Protein 4EKF (pdb70)

CATH classification: 3.40.395.10

Solvent-accessible surface area: 9413 Å² total

Nearest PDB structures (foldseek):
  4ekf-assembly1_A  TM=1.005E+00  e=2.074E-42  Human adenovirus 2
  4pie-assembly1_A  TM=9.325E-01  e=3.286E-33  Human adenovirus 2
  4wx7-assembly1_A  TM=9.283E-01  e=1.115E-27  Human adenovirus D8
  3zo5-assembly1_A  TM=4.916E-01  e=4.282E-04  Homo sapiens
  2g4d-assembly2_C  TM=4.365E-01  e=3.229E-03  Homo sapiens

Organism: Human adenovirus C serotype 2 (NCBI:txid10515)

Foldseek 3Di:
DADDQVLLVQLLVLLPLVVAEPGEEEQADDQEDELPGKHKYWYQNHSSARIWIWIADNVVQEIEIEDQLQCLPVVSVVSVVVRVVVRCVSHVHYYHYGHFHQAAPQFRCSLVNSLLSSQCVVCVVDRCDDGDSCPQTDGDHNVCRPPPVCLVRSQSSVVSSLVVSCVRHPSCVVCVVVNCQVGDRNNRDDD

Sequence (191 aa):
MGSSEQELKAIVKDLGCGPYFLGTYDKRFPGFVSPHKLACAIVNTAGGVHWMAFAWNPRSKTCYLFEPFGFSDQRLKQVYQFEYESLLRRSAITLEKSTQSVQGPNSAAGLFCCMFLHAFANWPQTPMDHNPTMNLITGVPNSMLNSPQVQPTLRRNQEQLYSFLERHSPYFRSHSAQIRSATSFCHLKNM

B-factor: mean 17.77, std 11.96, range [6.91, 142.48]

GO terms:
  GO:0008234 cysteine-type peptidase activity (F, IDA)

Radius of gyration: 15.59 Å; Cα contacts (8 Å, |Δi|>4): 362; chains: 1; bounding box: 37×32×46 Å

InterPro domains:
  IPR000855 Peptidase C5, adenain [MF_04059] (1-203)
  IPR000855 Peptidase C5, adenain [PF00770] (21-200)
  IPR000855 Peptidase C5, adenain [PIRSF001218] (1-203)
  IPR000855 Peptidase C5, adenain [PR00703] (21-33)
  IPR000855 Peptidase C5, adenain [PR00703] (41-60)
  IPR000855 Peptidase C5, adenain [PR00703] (68-88)
  IPR000855 Peptidase C5, adenain [PR00703] (114-133)
  IPR038765 Papain-like cysteine peptidase superfamily [SSF54001] (1-202)

Structure (mmCIF, N/CA/C/O backbone):
data_4EKF
#
_entry.id   4EKF
#
_cell.length_a   36.270
_cell.length_b   54.540
_cell.length_c   42.410
_cell.angle_alpha   90.00
_cell.angle_beta   100.10
_cell.angle_gamma   90.00
#
_symmetry.space_group_name_H-M   'P 1 21 1'
#
loop_
_entity.id
_entity.type
_entity.pdbx_description
1 polymer Adenain
2 non-polymer 'SODIUM ION'
3 water water
#
loop_
_atom_site.group_PDB
_atom_site.id
_atom_site.type_symbol
_atom_site.label_atom_id
_atom_site.label_alt_id
_atom_site.label_comp_id
_atom_site.label_asym_id
_atom_site.label_entity_id
_atom_site.label_seq_id
_atom_site.pdbx_PDB_ins_code
_atom_site.Cartn_x
_atom_site.Cartn_y
_atom_site.Cartn_z
_atom_site.occupancy
_atom_site.B_iso_or_equiv
_atom_site.auth_seq_id
_atom_site.auth_comp_id
_atom_site.auth_asym_id
_atom_site.auth_atom_id
_atom_site.pdbx_PDB_model_num
ATOM 1 N N . MET A 1 1 ? 25.463 6.600 19.010 1.00 40.12 1 MET A N 1
ATOM 2 C CA . MET A 1 1 ? 24.202 6.295 19.682 1.00 28.59 1 MET A CA 1
ATOM 3 C C . MET A 1 1 ? 23.222 5.804 18.607 1.00 19.87 1 MET A C 1
ATOM 4 O O . MET A 1 1 ? 23.251 6.292 17.474 1.00 30.24 1 MET A O 1
ATOM 19 N N . GLY A 1 2 ? 22.371 4.925 19.021 1.00 13.48 2 GLY A N 1
ATOM 20 C CA . GLY A 1 2 ? 21.405 4.392 18.113 1.00 12.45 2 GLY A CA 1
ATOM 21 C C . GLY A 1 2 ? 21.967 3.453 17.085 1.00 11.50 2 GLY A C 1
ATOM 22 O O . GLY A 1 2 ? 22.982 2.825 17.358 1.00 13.38 2 GLY A O 1
ATOM 26 N N . SER A 1 3 ? 21.335 3.388 15.923 1.00 11.65 3 SER A N 1
ATOM 27 C CA . SER A 1 3 ? 21.698 2.509 14.837 1.00 12.00 3 SER A CA 1
ATOM 28 C C . SER A 1 3 ? 21.791 3.280 13.517 1.00 12.41 3 SER A C 1
ATOM 29 O O . SER A 1 3 ? 20.902 4.114 13.266 1.00 15.13 3 SER A O 1
ATOM 34 N N . SER A 1 4 ? 22.770 2.936 12.713 1.00 13.09 4 SER A N 1
ATOM 35 C CA . SER A 1 4 ? 22.909 3.508 11.403 1.00 12.94 4 SER A CA 1
ATOM 36 C C . SER A 1 4 ? 22.073 2.786 10.369 1.00 11.78 4 SER A C 1
ATOM 37 O O . SER A 1 4 ? 21.687 1.605 10.565 1.00 11.59 4 SER A O 1
ATOM 45 N N . GLU A 1 5 ? 21.829 3.446 9.268 1.00 11.89 5 GLU A N 1
ATOM 46 C CA . GLU A 1 5 ? 21.114 2.812 8.160 1.00 12.62 5 GLU A CA 1
ATOM 47 C C . GLU A 1 5 ? 21.820 1.547 7.717 1.00 11.81 5 GLU A C 1
ATOM 48 O O . GLU A 1 5 ? 21.172 0.552 7.413 1.00 12.21 5 GLU A O 1
ATOM 60 N N . GLN A 1 6 ? 23.165 1.543 7.668 1.00 12.67 6 GLN A N 1
ATOM 61 C CA . GLN A 1 6 ? 23.841 0.333 7.193 1.00 12.97 6 GLN A CA 1
ATOM 62 C C . GLN A 1 6 ? 23.679 -0.833 8.145 1.00 12.06 6 GLN A C 1
ATOM 63 O O . GLN A 1 6 ? 23.549 -1.966 7.746 1.00 13.47 6 GLN A O 1
ATOM 77 N N . GLU A 1 7 ? 23.624 -0.654 9.434 1.00 12.53 7 GLU A N 1
ATOM 78 C CA . GLU A 1 7 ? 23.417 -1.630 10.469 1.00 11.67 7 GLU A CA 1
ATOM 79 C C . GLU A 1 7 ? 22.035 -2.239 10.252 1.00 10.71 7 GLU A C 1
ATOM 80 O O . GLU A 1 7 ? 21.853 -3.439 10.260 1.00 11.31 7 GLU A O 1
ATOM 92 N N . LEU A 1 8 ? 21.024 -1.352 10.126 1.00 10.03 8 LEU A N 1
ATOM 93 C CA . LEU A 1 8 ? 19.687 -1.856 9.969 1.00 9.49 8 LEU A CA 1
ATOM 94 C C . LEU A 1 8 ? 19.538 -2.646 8.694 1.00 9.32 8 LEU A C 1
ATOM 95 O O . LEU A 1 8 ? 18.852 -3.666 8.652 1.00 10.25 8 LEU A O 1
ATOM 111 N N . LYS A 1 9 ? 20.141 -2.181 7.594 1.00 10.20 9 LYS A N 1
ATOM 112 C CA . LYS A 1 9 ? 20.084 -2.933 6.360 1.00 10.78 9 LYS A CA 1
ATOM 113 C C . LYS A 1 9 ? 20.687 -4.308 6.493 1.00 10.46 9 LYS A C 1
ATOM 114 O O . LYS A 1 9 ? 20.153 -5.288 5.972 1.00 11.59 9 LYS A O 1
ATOM 133 N N . ALA A 1 10 ? 21.834 -4.402 7.193 1.00 10.63 10 ALA A N 1
ATOM 134 C CA . ALA A 1 10 ? 22.452 -5.714 7.353 1.00 10.97 10 ALA A CA 1
ATOM 135 C C . ALA A 1 10 ? 21.536 -6.651 8.165 1.00 10.07 10 ALA A C 1
ATOM 136 O O . ALA A 1 10 ? 21.409 -7.843 7.829 1.00 11.73 10 ALA A O 1
ATOM 143 N N . ILE A 1 11 ? 20.905 -6.120 9.194 1.00 9.55 11 ILE A N 1
ATOM 144 C CA . ILE A 1 11 ? 20.048 -6.952 10.050 1.00 9.34 11 ILE A CA 1
ATOM 145 C C . ILE A 1 11 ? 18.794 -7.346 9.306 1.00 9.99 11 ILE A C 1
ATOM 146 O O . ILE A 1 11 ? 18.414 -8.519 9.366 1.00 10.46 11 ILE A O 1
ATOM 162 N N . VAL A 1 12 ? 18.142 -6.448 8.567 1.00 10.23 12 VAL A N 1
ATOM 163 C CA . VAL A 1 12 ? 16.963 -6.795 7.807 1.00 11.58 12 VAL A CA 1
ATOM 164 C C . VAL A 1 12 ? 17.271 -7.893 6.813 1.00 11.11 12 VAL A C 1
ATOM 165 O O . VAL A 1 12 ? 16.476 -8.800 6.567 1.00 11.57 12 VAL A O 1
ATOM 178 N N . LYS A 1 13 ? 18.433 -7.835 6.173 1.00 11.31 13 LYS A N 1
ATOM 179 C CA . LYS A 1 13 ? 18.848 -8.910 5.241 1.00 12.31 13 LYS A CA 1
ATOM 180 C C . LYS A 1 13 ? 18.980 -10.210 5.987 1.00 11.65 13 LYS A C 1
ATOM 181 O O . LYS A 1 13 ? 18.480 -11.260 5.536 1.00 12.13 13 LYS A O 1
ATOM 200 N N . ASP A 1 14 ? 19.618 -10.232 7.156 1.00 11.45 14 ASP A N 1
ATOM 201 C CA . ASP A 1 14 ? 19.751 -11.439 7.936 1.00 11.74 14 ASP A CA 1
ATOM 202 C C . ASP A 1 14 ? 18.392 -12.014 8.298 1.00 11.29 14 ASP A C 1
ATOM 203 O O . ASP A 1 14 ? 18.232 -13.239 8.343 1.00 13.36 14 ASP A O 1
ATOM 212 N N . LEU A 1 15 ? 17.430 -11.147 8.570 1.00 11.13 15 LEU A N 1
ATOM 213 C CA . LEU A 1 15 ? 16.129 -11.592 9.018 1.00 11.07 15 LEU A CA 1
ATOM 214 C C . LEU A 1 15 ? 15.249 -12.105 7.913 1.00 12.08 15 LEU A C 1
ATOM 215 O O . LEU A 1 15 ? 14.149 -12.590 8.215 1.00 15.09 15 LEU A O 1
ATOM 231 N N . GLY A 1 16 ? 15.683 -12.055 6.671 1.00 12.48 16 GLY A N 1
ATOM 232 C CA . GLY A 1 16 ? 15.011 -12.692 5.561 1.00 13.08 16 GLY A CA 1
ATOM 233 C C . GLY A 1 16 ? 14.051 -11.746 4.860 1.00 13.05 16 GLY A C 1
ATOM 234 O O . GLY A 1 16 ? 13.251 -12.189 4.029 1.00 15.59 16 GLY A O 1
ATOM 238 N N . CYS A 1 17 ? 14.151 -10.431 5.111 1.00 12.73 17 CYS A N 1
ATOM 239 C CA . CYS A 1 17 ? 13.218 -9.497 4.504 1.00 13.35 17 CYS A CA 1
ATOM 240 C C . CYS A 1 17 ? 13.643 -8.965 3.168 1.00 12.75 17 CYS A C 1
ATOM 241 O O . CYS A 1 17 ? 12.858 -8.255 2.518 1.00 14.04 17 CYS A O 1
ATOM 248 N N . GLY A 1 18 ? 14.840 -9.321 2.734 1.00 14.40 18 GLY A N 1
ATOM 249 C CA . GLY A 1 18 ? 15.383 -8.832 1.500 1.00 15.53 18 GLY A CA 1
ATOM 250 C C . GLY A 1 18 ? 14.480 -8.823 0.305 1.00 14.45 18 GLY A C 1
ATOM 251 O O . GLY A 1 18 ? 14.406 -7.809 -0.403 1.00 15.77 18 GLY A O 1
ATOM 255 N N . PRO A 1 19 ? 13.770 -9.895 0.026 1.00 14.96 19 PRO A N 1
ATOM 256 C CA . PRO A 1 19 ? 12.898 -9.911 -1.164 1.00 15.67 19 PRO A CA 1
ATOM 257 C C . PRO A 1 19 ? 11.813 -8.869 -1.187 1.00 14.10 19 PRO A C 1
ATOM 258 O O . PRO A 1 19 ? 11.332 -8.537 -2.284 1.00 17.33 19 PRO A O 1
ATOM 269 N N . TYR A 1 20 ? 11.427 -8.316 -0.051 1.00 12.34 20 TYR A N 1
ATOM 270 C CA . TYR A 1 20 ? 10.359 -7.341 0.035 1.00 11.97 20 TYR A CA 1
ATOM 271 C C . TYR A 1 20 ? 10.860 -5.967 0.411 1.00 10.83 20 TYR A C 1
ATOM 272 O O . TYR A 1 20 ? 10.071 -5.009 0.424 1.00 13.11 20 TYR A O 1
ATOM 290 N N . PHE A 1 21 ? 12.100 -5.832 0.774 1.00 11.85 21 PHE A N 1
ATOM 291 C CA . PHE A 1 21 ? 12.609 -4.579 1.383 1.00 11.54 21 PHE A CA 1
ATOM 292 C C . PHE A 1 21 ? 12.978 -3.550 0.338 1.00 12.12 21 PHE A C 1
ATOM 293 O O . PHE A 1 21 ? 13.838 -3.811 -0.523 1.00 16.73 21 PHE A O 1
ATOM 310 N N . LEU A 1 22 ? 12.400 -2.374 0.421 1.00 11.27 22 LEU A N 1
ATOM 311 C CA . LEU A 1 22 ? 12.644 -1.317 -0.532 1.00 12.69 22 LEU A CA 1
ATOM 312 C C . LEU A 1 22 ? 13.789 -0.394 -0.190 1.00 14.63 22 LEU A C 1
ATOM 313 O O . LEU A 1 22 ? 14.173 0.377 -1.041 1.00 27.03 22 LEU A O 1
ATOM 328 N N . GLY A 1 23 ? 14.258 -0.451 1.052 1.00 13.56 23 GLY A N 1
ATOM 329 C CA . GLY A 1 23 ? 15.352 0.374 1.487 1.00 14.80 23 GLY A CA 1
ATOM 330 C C . GLY A 1 23 ? 15.035 1.186 2.726 1.00 11.23 23 GLY A C 1
ATOM 331 O O . GLY A 1 23 ? 13.977 1.047 3.367 1.00 11.06 23 GLY A O 1
ATOM 335 N N . THR A 1 24 ? 15.989 2.056 3.029 1.00 12.19 24 THR A N 1
ATOM 336 C CA . THR A 1 24 ? 15.878 3.028 4.086 1.00 11.33 24 THR A CA 1
ATOM 337 C C . THR A 1 24 ? 15.663 4.390 3.458 1.00 11.60 24 THR A C 1
ATOM 338 O O . THR A 1 24 ? 16.272 4.706 2.442 1.00 16.15 24 THR A O 1
ATOM 349 N N . TYR A 1 25 ? 14.794 5.189 4.064 1.00 10.65 25 TYR A N 1
ATOM 350 C CA . TYR A 1 25 ? 14.340 6.456 3.518 1.00 10.80 25 TYR A CA 1
ATOM 351 C C . TYR A 1 25 ? 14.521 7.573 4.544 1.00 11.73 25 TYR A C 1
ATOM 352 O O . TYR A 1 25 ? 14.392 7.343 5.701 1.00 14.21 25 TYR A O 1
ATOM 370 N N . ASP A 1 26 ? 14.794 8.765 4.032 1.00 13.78 26 ASP A N 1
ATOM 371 C CA . ASP A 1 26 ? 14.925 9.966 4.864 1.00 15.61 26 ASP A CA 1
ATOM 372 C C . ASP A 1 26 ? 13.638 10.744 4.811 1.00 13.77 26 ASP A C 1
ATOM 373 O O . ASP A 1 26 ? 13.342 11.389 3.806 1.00 16.38 26 ASP A O 1
ATOM 383 N N . LYS A 1 27 ? 12.909 10.697 5.915 1.00 14.03 27 LYS A N 1
ATOM 384 C CA . LYS A 1 27 ? 11.692 11.427 6.163 1.00 14.90 27 LYS A CA 1
ATOM 385 C C . LYS A 1 27 ? 10.540 10.951 5.283 1.00 16.16 27 LYS A C 1
ATOM 386 O O . LYS A 1 27 ? 9.470 10.613 5.841 1.00 18.99 27 LYS A O 1
ATOM 405 N N . ARG A 1 28 ? 10.660 10.802 4.054 1.00 18.26 28 ARG A N 1
ATOM 406 C CA . ARG A 1 28 ? 9.546 10.465 3.166 1.00 17.18 28 ARG A CA 1
ATOM 407 C C . ARG A 1 28 ? 9.356 8.977 3.024 1.00 19.06 28 ARG A C 1
ATOM 408 O O . ARG A 1 28 ? 10.260 8.188 3.215 1.00 28.12 28 ARG A O 1
ATOM 429 N N . PHE A 1 29 ? 8.078 8.460 2.721 1.00 16.05 29 PHE A N 1
ATOM 430 C CA . PHE A 1 29 ? 8.034 7.125 2.206 1.00 16.08 29 PHE A CA 1
ATOM 431 C C . PHE A 1 29 ? 8.666 6.988 0.804 1.00 16.59 29 PHE A C 1
ATOM 432 O O . PHE A 1 29 ? 8.812 7.970 0.109 1.00 18.21 29 PHE A O 1
ATOM 449 N N . PRO A 1 30 ? 8.641 5.550 0.586 1.00 16.43 30 PRO A N 1
ATOM 450 C CA . PRO A 1 30 ? 9.043 5.096 -0.751 1.00 15.41 30 PRO A CA 1
ATOM 451 C C . PRO A 1 30 ? 8.133 5.710 -1.803 1.00 14.23 30 PRO A C 1
ATOM 452 O O . PRO A 1 30 ? 7.001 6.112 -1.496 1.00 14.07 30 PRO A O 1
ATOM 463 N N . GLY A 1 31 ? 8.632 5.779 -3.016 1.00 15.42 31 GLY A N 1
ATOM 464 C CA . GLY A 1 31 ? 7.941 6.374 -4.111 1.00 16.71 31 GLY A CA 1
ATOM 465 C C . GLY A 1 31 ? 6.617 5.710 -4.320 1.00 13.68 31 GLY A C 1
ATOM 466 O O . GLY A 1 31 ? 5.596 6.368 -4.616 1.00 14.61 31 GLY A O 1
ATOM 470 N N . PHE A 1 32 ? 6.466 4.428 -4.280 1.00 13.62 32 PHE A N 1
ATOM 471 C CA . PHE A 1 32 ? 5.308 3.696 -4.685 1.00 12.66 32 PHE A CA 1
ATOM 472 C C . PHE A 1 32 ? 5.271 2.323 -4.027 1.00 12.05 32 PHE A C 1
ATOM 473 O O . PHE A 1 32 ? 6.271 1.816 -3.580 1.00 12.74 32 PHE A O 1
ATOM 490 N N . VAL A 1 33 ? 4.059 1.814 -4.007 1.00 11.87 33 VAL A N 1
ATOM 491 C CA . VAL A 1 33 ? 3.812 0.432 -3.743 1.00 12.80 33 VAL A CA 1
ATOM 492 C C . VAL A 1 33 ? 3.080 -0.138 -4.937 1.00 13.21 33 VAL A C 1
ATOM 493 O O . VAL A 1 33 ? 2.358 0.544 -5.689 1.00 14.57 33 VAL A O 1
ATOM 506 N N . SER A 1 34 ? 3.239 -1.407 -5.141 1.00 13.93 34 SER A N 1
ATOM 507 C CA . SER A 1 34 ? 2.636 -2.103 -6.251 1.00 13.70 34 SER A CA 1
ATOM 508 C C . SER A 1 34 ? 1.477 -2.916 -5.818 1.00 12.73 34 SER A C 1
ATOM 509 O O . SER A 1 34 ? 1.470 -3.529 -4.745 1.00 13.54 34 SER A O 1
ATOM 517 N N . PRO A 1 35 ? 0.486 -3.000 -6.686 1.00 15.38 35 PRO A N 1
ATOM 518 C CA . PRO A 1 35 ? -0.659 -3.854 -6.360 1.00 15.53 35 PRO A CA 1
ATOM 519 C C . PRO A 1 35 ? -0.345 -5.332 -6.412 1.00 14.73 35 PRO A C 1
ATOM 520 O O . PRO A 1 35 ? -1.216 -6.152 -6.040 1.00 17.98 35 PRO A O 1
ATOM 531 N N . HIS A 1 36 ? 0.867 -5.656 -6.827 1.00 14.37 36 HIS A N 1
ATOM 532 C CA . HIS A 1 36 ? 1.254 -6.993 -7.069 1.00 14.34 36 HIS A CA 1
ATOM 533 C C . HIS A 1 36 ? 2.304 -7.559 -6.132 1.00 15.69 36 HIS A C 1
ATOM 534 O O . HIS A 1 36 ? 2.626 -8.748 -6.225 1.00 18.24 36 HIS A O 1
ATOM 548 N N . LYS A 1 37 ? 2.850 -6.789 -5.184 1.00 13.49 37 LYS A N 1
ATOM 549 C CA . LYS A 1 37 ? 3.993 -7.241 -4.415 1.00 13.35 37 LYS A CA 1
ATOM 550 C C . LYS A 1 37 ? 3.940 -6.749 -2.968 1.00 11.50 37 LYS A C 1
ATOM 551 O O . LYS A 1 37 ? 3.600 -5.599 -2.713 1.00 11.30 37 LYS A O 1
ATOM 570 N N . LEU A 1 38 ? 4.310 -7.645 -2.059 1.00 11.17 38 LEU A N 1
ATOM 571 C CA . LEU A 1 38 ? 4.578 -7.262 -0.650 1.00 10.30 38 LEU A CA 1
ATOM 572 C C . LEU A 1 38 ? 5.746 -6.288 -0.659 1.00 9.82 38 LEU A C 1
ATOM 573 O O . LEU A 1 38 ? 6.686 -6.478 -1.424 1.00 11.11 38 LEU A O 1
ATOM 589 N N . ALA A 1 39 ? 5.725 -5.313 0.265 1.00 9.06 39 ALA A N 1
ATOM 590 C CA . ALA A 1 39 ? 6.844 -4.374 0.346 1.00 9.22 39 ALA A CA 1
ATOM 591 C C . ALA A 1 39 ? 6.977 -3.917 1.792 1.00 8.58 39 ALA A C 1
ATOM 592 O O . ALA A 1 39 ? 6.031 -3.854 2.561 1.00 9.94 39 ALA A O 1
ATOM 599 N N . CYS A 1 40 ? 8.225 -3.555 2.107 1.00 9.05 40 CYS A N 1
ATOM 600 C CA . CYS A 1 40 ? 8.483 -2.949 3.422 1.00 9.20 40 CYS A CA 1
ATOM 601 C C . CYS A 1 40 ? 9.678 -2.033 3.328 1.00 8.45 40 CYS A C 1
ATOM 602 O O . CYS A 1 40 ? 10.432 -2.054 2.341 1.00 9.12 40 CYS A O 1
ATOM 609 N N . ALA A 1 41 ? 9.846 -1.187 4.328 1.00 8.42 41 ALA A N 1
ATOM 610 C CA . ALA A 1 41 ? 10.894 -0.177 4.317 1.00 8.21 41 ALA A CA 1
ATOM 611 C C . ALA A 1 41 ? 11.131 0.300 5.730 1.00 7.63 41 ALA A C 1
ATOM 612 O O . ALA A 1 41 ? 10.270 0.111 6.623 1.00 8.88 41 ALA A O 1
ATOM 619 N N . ILE A 1 42 ? 12.246 0.957 5.970 1.00 7.96 42 ILE A N 1
ATOM 620 C CA . ILE A 1 42 ? 12.498 1.676 7.224 1.00 8.09 42 ILE A CA 1
ATOM 621 C C . ILE A 1 42 ? 12.692 3.162 6.888 1.00 8.44 42 ILE A C 1
ATOM 622 O O . ILE A 1 42 ? 13.338 3.476 5.915 1.00 10.15 42 ILE A O 1
ATOM 638 N N . VAL A 1 43 ? 12.065 4.006 7.702 1.00 8.22 43 VAL A N 1
ATOM 639 C CA . VAL A 1 43 ? 12.088 5.452 7.494 1.00 8.83 43 VAL A CA 1
ATOM 640 C C . VAL A 1 43 ? 12.731 6.100 8.706 1.00 8.37 43 VAL A C 1
ATOM 641 O O . VAL A 1 43 ? 12.372 5.827 9.839 1.00 8.85 43 VAL A O 1
ATOM 654 N N . ASN A 1 44 ? 13.729 6.972 8.417 1.00 9.22 44 ASN A N 1
ATOM 655 C CA . ASN A 1 44 ? 14.296 7.822 9.469 1.00 10.08 44 ASN A CA 1
ATOM 656 C C . ASN A 1 44 ? 13.450 9.102 9.466 1.00 10.01 44 ASN A C 1
ATOM 657 O O . ASN A 1 44 ? 13.448 9.840 8.503 1.00 12.29 44 ASN A O 1
ATOM 668 N N . THR A 1 45 ? 12.716 9.356 10.531 1.00 10.54 45 THR A N 1
ATOM 669 C CA . THR A 1 45 ? 11.763 10.447 10.563 1.00 12.32 45 THR A CA 1
ATOM 670 C C . THR A 1 45 ? 12.388 11.802 10.827 1.00 13.80 45 THR A C 1
ATOM 671 O O . THR A 1 45 ? 11.752 12.833 10.721 1.00 20.45 45 THR A O 1
ATOM 682 N N . ALA A 1 46 ? 13.658 11.810 11.187 1.00 13.38 46 ALA A N 1
ATOM 683 C CA . ALA A 1 46 ? 14.371 13.064 11.416 1.00 15.30 46 ALA A CA 1
ATOM 684 C C . ALA A 1 46 ? 15.272 13.459 10.269 1.00 15.74 46 ALA A C 1
ATOM 685 O O . ALA A 1 46 ? 15.554 14.641 10.060 1.00 19.55 46 ALA A O 1
ATOM 692 N N . GLY A 1 47 ? 15.764 12.492 9.501 1.00 18.93 47 GLY A N 1
ATOM 693 C CA . GLY A 1 47 ? 16.599 12.927 8.387 1.00 24.86 47 GLY A CA 1
ATOM 694 C C . GLY A 1 47 ? 18.038 12.558 8.604 1.00 31.29 47 GLY A C 1
ATOM 695 O O . GLY A 1 47 ? 18.425 12.274 9.750 1.00 28.49 47 GLY A O 1
ATOM 699 N N . GLY A 1 52 ? 21.097 8.468 15.116 1.00 28.46 52 GLY A N 1
ATOM 700 C CA . GLY A 1 52 ? 20.729 7.061 14.907 1.00 22.06 52 GLY A CA 1
ATOM 701 C C . GLY A 1 52 ? 19.469 6.625 15.606 1.00 15.23 52 GLY A C 1
ATOM 702 O O . GLY A 1 52 ? 19.235 5.447 15.904 1.00 15.06 52 GLY A O 1
ATOM 705 N N . VAL A 1 53 ? 18.613 7.592 15.907 1.00 15.18 53 VAL A N 1
ATOM 706 C CA . VAL A 1 53 ? 17.304 7.296 16.393 1.00 15.66 53 VAL A CA 1
ATOM 707 C C . VAL A 1 53 ? 16.346 7.924 15.401 1.00 14.03 53 VAL A C 1
ATOM 708 O O . VAL A 1 53 ? 16.674 8.448 14.332 1.00 17.49 53 VAL A O 1
ATOM 721 N N . HIS A 1 54 ? 15.140 7.856 15.627 1.00 12.07 54 HIS A N 1
ATOM 722 C CA . HIS A 1 54 ? 14.018 8.326 14.926 1.00 10.93 54 HIS A CA 1
ATOM 723 C C . HIS A 1 54 ? 13.709 7.338 13.782 1.00 9.98 54 HIS A C 1
ATOM 724 O O . HIS A 1 54 ? 13.536 7.770 12.660 1.00 17.32 54 HIS A O 1
ATOM 738 N N . TRP A 1 55 ? 13.535 6.064 14.113 1.00 8.44 55 TRP A N 1
ATOM 739 C CA . TRP A 1 55 ? 13.251 5.050 13.107 1.00 8.31 55 TRP A CA 1
ATOM 740 C C . TRP A 1 55 ? 11.822 4.517 13.236 1.00 7.79 55 TRP A C 1
ATOM 741 O O . TRP A 1 55 ? 11.346 4.233 14.341 1.00 9.06 55 TRP A O 1
ATOM 762 N N . MET A 1 56 ? 11.175 4.366 12.090 1.00 7.70 56 MET A N 1
ATOM 763 C CA . MET A 1 56 ? 9.841 3.812 11.951 1.00 8.05 56 MET A CA 1
ATOM 764 C C . MET A 1 56 ? 9.849 2.792 10.822 1.00 7.88 56 MET A C 1
ATOM 765 O O . MET A 1 56 ? 10.677 2.888 9.897 1.00 9.96 56 MET A O 1
ATOM 777 N N . ALA A 1 57 ? 8.980 1.788 10.869 1.00 8.12 57 ALA A N 1
ATOM 778 C CA . ALA A 1 57 ? 8.877 0.764 9.842 1.00 8.45 57 ALA A CA 1
ATOM 779 C C . ALA A 1 57 ? 7.578 0.924 9.070 1.00 7.94 57 ALA A C 1
ATOM 780 O O . ALA A 1 57 ? 6.537 1.234 9.643 1.00 9.49 57 ALA A O 1
ATOM 787 N N . PHE A 1 58 ? 7.662 0.683 7.759 1.00 8.05 58 PHE A N 1
ATOM 788 C CA . PHE A 1 58 ? 6.558 0.705 6.826 1.00 8.77 58 PHE A CA 1
ATOM 789 C C . PHE A 1 58 ? 6.417 -0.676 6.208 1.00 8.42 58 PHE A C 1
ATOM 790 O O . PHE A 1 58 ? 7.420 -1.316 5.843 1.00 8.57 58 PHE A O 1
ATOM 807 N N . ALA A 1 59 ? 5.184 -1.102 5.990 1.00 7.70 59 ALA A N 1
ATOM 808 C CA . ALA A 1 59 ? 4.930 -2.335 5.255 1.00 8.20 59 ALA A CA 1
ATOM 809 C C . ALA A 1 59 ? 3.628 -2.217 4.494 1.00 8.41 59 ALA A C 1
ATOM 810 O O . ALA A 1 59 ? 2.726 -1.436 4.837 1.00 9.39 59 ALA A O 1
ATOM 817 N N . TRP A 1 60 ? 3.514 -3.057 3.451 1.00 8.75 60 TRP A N 1
ATOM 818 C CA . TRP A 1 60 ? 2.370 -3.032 2.561 1.00 8.79 60 TRP A CA 1
ATOM 819 C C . TRP A 1 60 ? 2.020 -4.437 2.141 1.00 9.04 60 TRP A C 1
ATOM 820 O O . TRP A 1 60 ? 2.890 -5.180 1.630 1.00 9.62 60 TRP A O 1
ATOM 841 N N . ASN A 1 61 ? 0.767 -4.793 2.305 1.00 9.82 61 ASN A N 1
ATOM 842 C CA . ASN A 1 61 ? 0.217 -6.056 1.850 1.00 10.41 61 ASN A CA 1
ATOM 843 C C . ASN A 1 61 ? -0.804 -5.787 0.753 1.00 10.64 61 ASN A C 1
ATOM 844 O O . ASN A 1 61 ? -1.877 -5.245 1.042 1.00 12.34 61 ASN A O 1
ATOM 855 N N . PRO A 1 62 ? -0.511 -6.168 -0.476 1.00 11.09 62 PRO A N 1
ATOM 856 C CA . PRO A 1 62 ? -1.441 -5.860 -1.584 1.00 12.91 62 PRO A CA 1
ATOM 857 C C . PRO A 1 62 ? -2.670 -6.721 -1.599 1.00 13.17 62 PRO A C 1
ATOM 858 O O . PRO A 1 62 ? -3.669 -6.434 -2.239 1.00 16.42 62 PRO A O 1
ATOM 869 N N . ARG A 1 63 ? -2.652 -7.857 -0.926 1.00 12.19 63 ARG A N 1
ATOM 870 C CA . ARG A 1 63 ? -3.805 -8.761 -0.930 1.00 12.40 63 ARG A CA 1
ATOM 871 C C . ARG A 1 63 ? -4.879 -8.277 0.040 1.00 14.77 63 ARG A C 1
ATOM 872 O O . ARG A 1 63 ? -6.049 -8.195 -0.335 1.00 16.38 63 ARG A O 1
ATOM 893 N N . SER A 1 64 ? -4.472 -7.871 1.235 1.00 14.03 64 SER A N 1
ATOM 894 C CA . SER A 1 64 ? -5.411 -7.250 2.158 1.00 15.12 64 SER A CA 1
ATOM 8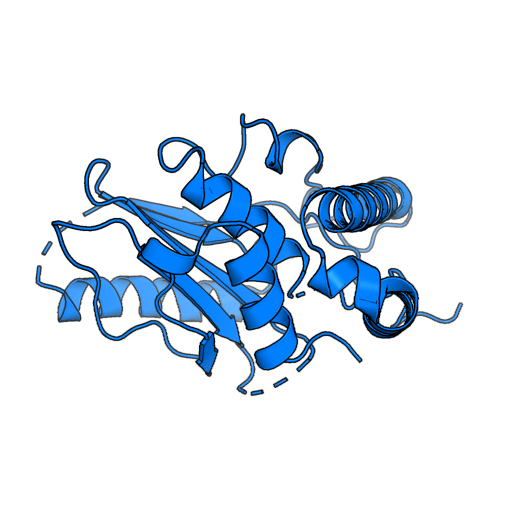95 C C . SER A 1 64 ? -5.544 -5.751 1.938 1.00 14.39 64 SER A C 1
ATOM 896 O O . SER A 1 64 ? -6.394 -5.123 2.574 1.00 17.98 64 SER A O 1
ATOM 904 N N . LYS A 1 65 ? -4.733 -5.196 1.065 1.00 13.31 65 LYS A N 1
ATOM 905 C CA . LYS A 1 65 ? -4.711 -3.767 0.768 1.00 13.41 65 LYS A CA 1
ATOM 906 C C . LYS A 1 65 ? -4.550 -2.959 2.069 1.00 11.62 65 LYS A C 1
ATOM 907 O O . LYS A 1 65 ? -5.291 -2.034 2.367 1.00 14.11 65 LYS A O 1
ATOM 926 N N . THR A 1 66 ? -3.497 -3.325 2.805 1.00 11.93 66 THR A N 1
ATOM 927 C CA . THR A 1 66 ? -3.253 -2.719 4.130 1.00 10.79 66 THR A CA 1
ATOM 928 C C . THR A 1 66 ? -1.802 -2.230 4.182 1.00 10.23 66 THR A C 1
ATOM 929 O O . THR A 1 66 ? -0.900 -2.996 3.871 1.00 10.91 66 THR A O 1
ATOM 940 N N . CYS A 1 67 ? -1.646 -0.944 4.550 1.00 9.98 67 CYS A N 1
ATOM 941 C CA . CYS A 1 67 ? -0.364 -0.374 4.864 1.00 9.45 67 CYS A CA 1
ATOM 942 C C . CYS A 1 67 ? -0.252 -0.424 6.421 1.00 8.94 67 CYS A C 1
ATOM 943 O O . CYS A 1 67 ? -1.182 -0.109 7.122 1.00 11.26 67 CYS A O 1
ATOM 949 N N . TYR A 1 68 ? 0.938 -0.797 6.876 1.00 8.99 68 TYR A N 1
ATOM 950 C CA . TYR A 1 68 ? 1.265 -0.830 8.278 1.00 8.82 68 TYR A CA 1
ATOM 951 C C . TYR A 1 68 ? 2.371 0.184 8.564 1.00 8.80 68 TYR A C 1
ATOM 952 O O . TYR A 1 68 ? 3.363 0.277 7.850 1.00 9.80 68 TYR A O 1
ATOM 970 N N . LEU A 1 69 ? 2.187 0.903 9.664 1.00 8.25 69 LEU A N 1
ATOM 971 C CA . LEU A 1 69 ? 3.233 1.770 10.179 1.00 8.76 69 LEU A CA 1
ATOM 972 C C . LEU A 1 69 ? 3.484 1.385 11.614 1.00 8.29 69 LEU A C 1
ATOM 973 O O . LEU A 1 69 ? 2.660 1.596 12.493 1.00 9.45 69 LEU A O 1
ATOM 989 N N . PHE A 1 70 ? 4.672 0.810 11.823 1.00 8.28 70 PHE A N 1
ATOM 990 C CA . PHE A 1 70 ? 5.154 0.420 13.146 1.00 8.20 70 PHE A CA 1
ATOM 991 C C . PHE A 1 70 ? 6.025 1.516 13.691 1.00 8.11 70 PHE A C 1
ATOM 992 O O . PHE A 1 70 ? 7.018 1.925 13.074 1.00 9.35 70 PHE A O 1
ATOM 1009 N N . GLU A 1 71 ? 5.691 1.994 14.873 1.00 7.25 71 GLU A N 1
ATOM 1010 C CA . GLU A 1 71 ? 6.383 3.089 15.525 1.00 7.69 71 GLU A CA 1
ATOM 1011 C C . GLU A 1 71 ? 6.550 2.666 16.968 1.00 7.74 71 GLU A C 1
ATOM 1012 O O . GLU A 1 71 ? 5.541 2.418 17.653 1.00 8.07 71 GLU A O 1
ATOM 1024 N N . PRO A 1 72 ? 7.777 2.541 17.474 1.00 7.70 72 PRO A N 1
ATOM 1025 C CA . PRO A 1 72 ? 7.962 2.005 18.851 1.00 8.30 72 PRO A CA 1
ATOM 1026 C C . PRO A 1 72 ? 7.333 2.827 19.961 1.00 7.45 72 PRO A C 1
ATOM 1027 O O . PRO A 1 72 ? 7.136 2.286 21.046 1.00 8.29 72 PRO A O 1
ATOM 1038 N N . PHE A 1 73 ? 7.047 4.093 19.713 1.00 7.80 73 PHE A N 1
ATOM 1039 C CA . PHE A 1 73 ? 6.421 4.977 20.680 1.00 7.97 73 PHE A CA 1
ATOM 1040 C C . PHE A 1 73 ? 4.921 5.199 20.402 1.00 7.95 73 PHE A C 1
ATOM 1041 O O . PHE A 1 73 ? 4.305 6.128 20.917 1.00 8.52 73 PHE A O 1
ATOM 1058 N N . GLY A 1 74 ? 4.315 4.272 19.658 1.00 8.00 74 GLY A N 1
ATOM 1059 C CA . GLY A 1 74 ? 2.879 4.242 19.568 1.00 8.24 74 GLY A CA 1
ATOM 1060 C C . GLY A 1 74 ? 2.211 5.450 18.915 1.00 7.80 74 GLY A C 1
ATOM 1061 O O . GLY A 1 74 ? 1.026 5.673 19.139 1.00 8.55 74 GLY A O 1
ATOM 1065 N N . PHE A 1 75 ? 2.962 6.188 18.100 1.00 7.78 75 PHE A N 1
ATOM 1066 C CA . PHE A 1 75 ? 2.441 7.446 17.547 1.00 8.13 75 PHE A CA 1
ATOM 1067 C C . PHE A 1 75 ? 1.906 8.376 18.659 1.00 8.83 75 PHE A C 1
ATOM 1068 O O . PHE A 1 75 ? 0.994 9.153 18.452 1.00 10.44 75 PHE A O 1
ATOM 1085 N N . SER A 1 76 ? 2.598 8.360 19.786 1.00 9.25 76 SER A N 1
ATOM 1086 C CA . SER A 1 76 ? 2.314 9.265 20.889 1.00 9.60 76 SER A CA 1
ATOM 1087 C C . SER A 1 76 ? 2.756 10.715 20.555 1.00 10.11 76 SER A C 1
ATOM 1088 O O . SER A 1 76 ? 2.249 11.632 21.202 1.00 11.39 76 SER A O 1
ATOM 1096 N N . ASP A 1 77 ? 3.638 10.894 19.587 1.00 8.86 77 ASP A N 1
ATOM 1097 C CA . ASP A 1 77 ? 3.999 12.185 19.051 1.00 9.31 77 ASP A CA 1
ATOM 1098 C C . ASP A 1 77 ? 2.996 12.598 17.974 1.00 8.73 77 ASP A C 1
ATOM 1099 O O . ASP A 1 77 ? 2.927 12.014 16.898 1.00 9.43 77 ASP A O 1
ATOM 1108 N N . GLN A 1 78 ? 2.137 13.565 18.326 1.00 9.13 78 GLN A N 1
ATOM 1109 C CA . GLN A 1 78 ? 1.020 13.895 17.473 1.00 9.38 78 GLN A CA 1
ATOM 1110 C C . GLN A 1 78 ? 1.458 14.459 16.133 1.00 9.20 78 GLN A C 1
ATOM 1111 O O . GLN A 1 78 ? 0.800 14.291 15.126 1.00 9.74 78 GLN A O 1
ATOM 1125 N N . ARG A 1 79 ? 2.604 15.183 16.126 1.00 9.79 79 ARG A N 1
ATOM 1126 C CA . ARG A 1 79 ? 3.048 15.722 14.845 1.00 9.81 79 ARG A CA 1
ATOM 1127 C C . ARG A 1 79 ? 3.558 14.615 13.962 1.00 9.23 79 ARG A C 1
ATOM 1128 O O . ARG A 1 79 ? 3.255 14.605 12.760 1.00 10.40 79 ARG A O 1
ATOM 1149 N N . LEU A 1 80 ? 4.304 13.671 14.530 1.00 9.99 80 LEU A N 1
ATOM 1150 C CA . LEU A 1 80 ? 4.773 12.546 13.781 1.00 10.36 80 LEU A CA 1
ATOM 1151 C C . LEU A 1 80 ? 3.596 11.799 13.183 1.00 9.67 80 LEU A C 1
ATOM 1152 O O . LEU A 1 80 ? 3.579 11.375 11.986 1.00 10.77 80 LEU A O 1
ATOM 1168 N N . LYS A 1 81 ? 2.548 11.565 13.969 1.00 9.26 81 LYS A N 1
ATOM 1169 C CA . LYS A 1 81 ? 1.363 10.864 13.502 1.00 9.86 81 LYS A CA 1
ATOM 1170 C C . LYS A 1 81 ? 0.736 11.579 12.305 1.00 9.85 81 LYS A C 1
ATOM 1171 O O . LYS A 1 81 ? 0.383 10.982 11.301 1.00 11.12 81 LYS A O 1
ATOM 1190 N N . GLN A 1 82 ? 0.615 12.903 12.403 1.00 9.74 82 GLN A N 1
ATOM 1191 C CA . GLN A 1 82 ? 0.028 13.716 11.373 1.00 9.81 82 GLN A CA 1
ATOM 1192 C C . GLN A 1 82 ? 0.849 13.656 10.087 1.00 10.11 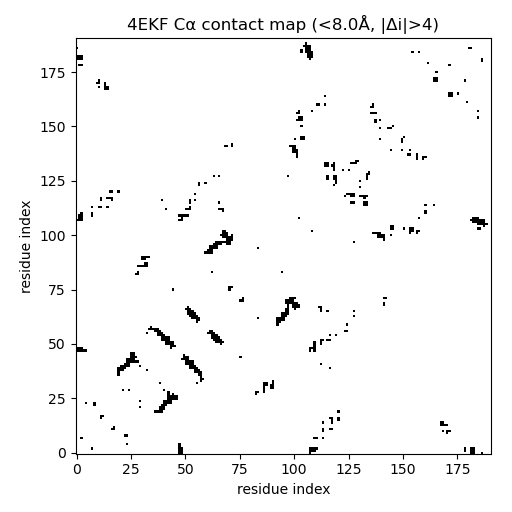82 GLN A C 1
ATOM 1193 O O . GLN A 1 82 ? 0.313 13.497 8.987 1.00 10.76 82 GLN A O 1
ATOM 1207 N N . VAL A 1 83 ? 2.179 13.802 10.209 1.00 9.76 83 VAL A N 1
ATOM 1208 C CA . VAL A 1 83 ? 3.055 13.744 9.057 1.00 10.69 83 VAL A CA 1
ATOM 1209 C C . VAL A 1 83 ? 2.871 12.469 8.296 1.00 9.79 83 VAL A C 1
ATOM 1210 O O . VAL A 1 83 ? 2.773 12.462 7.045 1.00 10.48 83 VAL A O 1
ATOM 1223 N N . TYR A 1 84 ? 2.860 11.346 9.030 1.00 10.14 84 TYR A N 1
ATOM 1224 C CA . TYR A 1 84 ? 2.875 10.056 8.330 1.00 10.22 84 TYR A CA 1
ATOM 1225 C C . TYR A 1 84 ? 1.519 9.602 7.908 1.00 9.95 84 TYR A C 1
ATOM 1226 O O . TYR A 1 84 ? 1.430 8.840 6.942 1.00 10.87 84 TYR A O 1
ATOM 1244 N N . GLN A 1 85 ? 0.435 10.108 8.515 1.00 10.34 85 GLN A N 1
ATOM 1245 C CA . GLN A 1 85 ? -0.858 9.946 7.897 1.00 10.64 85 GLN A CA 1
ATOM 1246 C C . GLN A 1 85 ? -0.896 10.560 6.502 1.00 10.42 85 GLN A C 1
ATOM 1247 O O . GLN A 1 85 ? -1.393 9.964 5.542 1.00 11.21 85 GLN A O 1
ATOM 1261 N N . PHE A 1 86 ? -0.355 11.760 6.383 1.00 10.44 86 PHE A N 1
ATOM 1262 C CA . PHE A 1 86 ? -0.294 12.424 5.079 1.00 10.74 86 PHE A CA 1
ATOM 1263 C C . PHE A 1 86 ? 0.640 11.671 4.113 1.00 10.75 86 PHE A C 1
ATOM 1264 O O . PHE A 1 86 ? 0.335 11.502 2.928 1.00 11.69 86 PHE A O 1
ATOM 1281 N N . GLU A 1 87 ? 1.794 11.192 4.582 1.00 10.64 87 GLU A N 1
ATOM 1282 C CA . GLU A 1 87 ? 2.680 10.408 3.749 1.00 10.79 87 GLU A CA 1
ATOM 1283 C C . GLU A 1 87 ? 1.965 9.204 3.196 1.00 10.21 87 GLU A C 1
ATOM 1284 O O . GLU A 1 87 ? 2.173 8.852 2.023 1.00 11.11 87 GLU A O 1
ATOM 1296 N N . TYR A 1 88 ? 1.171 8.518 4.007 1.00 10.57 88 TYR A N 1
ATOM 1297 C CA . TYR A 1 88 ? 0.383 7.373 3.541 1.00 11.13 88 TYR A CA 1
ATOM 1298 C C . TYR A 1 88 ? -0.540 7.779 2.400 1.00 10.90 88 TYR A C 1
ATOM 1299 O O . TYR A 1 88 ? -0.623 7.121 1.375 1.00 11.43 88 TYR A O 1
ATOM 1317 N N . GLU A 1 89 ? -1.270 8.901 2.606 1.00 10.73 89 GLU A N 1
ATOM 1318 C CA . GLU A 1 89 ? -2.205 9.304 1.604 1.00 11.37 89 GLU A CA 1
ATOM 1319 C C . GLU A 1 89 ? -1.497 9.660 0.309 1.00 11.44 89 GLU A C 1
ATOM 1320 O O . GLU A 1 89 ? -1.991 9.313 -0.786 1.00 12.72 89 GLU A O 1
ATOM 1332 N N . SER A 1 90 ? -0.360 10.293 0.416 1.00 11.20 90 SER A N 1
ATOM 1333 C CA . SER A 1 90 ? 0.430 10.667 -0.779 1.00 12.12 90 SER A CA 1
ATOM 1334 C C . SER A 1 90 ? 0.973 9.450 -1.502 1.00 11.90 90 SER A C 1
ATOM 1335 O O . SER A 1 90 ? 1.058 9.412 -2.712 1.00 13.28 90 SER A O 1
ATOM 1342 N N . LEU A 1 91 ? 1.416 8.451 -0.727 1.00 11.17 91 LEU A N 1
ATOM 1343 C CA . LEU A 1 91 ? 1.897 7.215 -1.324 1.00 11.97 91 LEU A CA 1
ATOM 1344 C C . LEU A 1 91 ? 0.812 6.582 -2.152 1.00 12.03 91 LEU A C 1
ATOM 1345 O O . LEU A 1 91 ? 1.074 6.112 -3.279 1.00 13.46 91 LEU A O 1
ATOM 1361 N N . LEU A 1 92 ? -0.412 6.538 -1.632 1.00 12.34 92 LEU A N 1
ATOM 1362 C CA . LEU A 1 92 ? -1.504 5.953 -2.408 1.00 13.92 92 LEU A CA 1
ATOM 1363 C C . LEU A 1 92 ? -1.726 6.747 -3.664 1.00 13.88 92 LEU A C 1
ATOM 1364 O O . LEU A 1 92 ? -1.960 6.177 -4.719 1.00 17.16 92 LEU A O 1
ATOM 1380 N N . ARG A 1 93 ? -1.615 8.081 -3.604 1.00 14.04 93 ARG A N 1
ATOM 1381 C CA . ARG A 1 93 ? -1.802 8.873 -4.832 1.00 13.74 93 ARG A CA 1
ATOM 1382 C C . ARG A 1 93 ? -0.723 8.602 -5.830 1.00 13.50 93 ARG A C 1
ATOM 1383 O O . ARG A 1 93 ? -0.972 8.654 -7.053 1.00 21.54 93 ARG A O 1
ATOM 1404 N N . ARG A 1 94 ? 0.498 8.334 -5.446 1.00 13.51 94 ARG A N 1
ATOM 1405 C CA . ARG A 1 94 ? 1.550 8.061 -6.436 1.00 12.81 94 ARG A CA 1
ATOM 1406 C C . ARG A 1 94 ? 1.460 6.642 -6.983 1.00 13.76 94 ARG A C 1
ATOM 1407 O O . ARG A 1 94 ? 2.017 6.371 -8.038 1.00 16.47 94 ARG A O 1
ATOM 1428 N N . SER A 1 95 ? 0.805 5.751 -6.299 1.00 15.07 95 SER A N 1
ATOM 1429 C CA . SER A 1 95 ? 0.766 4.340 -6.615 1.00 15.07 95 SER A CA 1
ATOM 1430 C C . SER A 1 95 ? -0.443 3.947 -7.451 1.00 17.46 95 SER A C 1
ATOM 1431 O O . SER A 1 95 ? -0.394 2.908 -8.099 1.00 19.76 95 SER A O 1
ATOM 1439 N N . ALA A 1 96 ? -1.494 4.714 -7.468 1.00 22.52 96 ALA A N 1
ATOM 1440 C CA . ALA A 1 96 ? -2.446 4.503 -8.586 1.00 28.73 96 ALA A CA 1
ATOM 1441 C C . ALA A 1 96 ? -3.362 3.354 -8.061 1.00 28.65 96 ALA A C 1
ATOM 1442 O O . ALA A 1 96 ? -3.076 3.124 -6.862 1.00 41.38 96 ALA A O 1
ATOM 1449 N N . ILE A 1 105 ? -8.578 0.379 0.722 1.00 36.35 105 ILE A N 1
ATOM 1450 C CA . ILE A 1 105 ? -7.239 0.483 1.411 1.00 20.62 105 ILE A CA 1
ATOM 1451 C C . ILE A 1 105 ? -7.323 0.958 2.859 1.00 16.12 105 ILE A C 1
ATOM 1452 O O . ILE A 1 105 ? -8.048 1.875 3.246 1.00 18.10 105 ILE A O 1
ATOM 1467 N N . THR A 1 106 ? -6.548 0.316 3.703 1.00 14.80 106 THR A N 1
ATOM 1468 C CA . THR A 1 106 ? -6.536 0.541 5.137 1.00 16.72 106 THR A CA 1
ATOM 1469 C C . THR A 1 106 ? -5.098 0.907 5.568 1.00 15.69 106 THR A C 1
ATOM 1470 O O . THR A 1 106 ? -4.112 0.376 5.048 1.00 15.95 106 THR A O 1
ATOM 1481 N N . LEU A 1 107 ? -4.939 1.802 6.522 1.00 16.90 107 LEU A N 1
ATOM 1482 C CA . LEU A 1 107 ? -3.739 2.050 7.258 1.00 13.72 107 LEU A CA 1
ATOM 1483 C C . LEU A 1 107 ? -3.888 1.549 8.700 1.00 13.11 107 LEU A C 1
ATOM 1484 O O . LEU A 1 107 ? -4.817 1.932 9.411 1.00 16.81 107 LEU A O 1
ATOM 1500 N N . GLU A 1 108 ? -2.997 0.680 9.145 1.00 10.81 108 GLU A N 1
ATOM 1501 C CA . GLU A 1 108 ? -2.913 0.232 10.516 1.00 10.18 108 GLU A CA 1
ATOM 1502 C C . GLU A 1 108 ? -1.618 0.763 11.125 1.00 9.85 108 GLU A C 1
ATOM 1503 O O . GLU A 1 108 ? -0.560 0.490 10.609 1.00 12.20 108 GLU A O 1
ATOM 1515 N N . LYS A 1 109 ? -1.737 1.537 12.183 1.00 10.94 109 LYS A N 1
ATOM 1516 C CA . LYS A 1 109 ? -0.650 2.175 12.853 1.00 10.56 109 LYS A CA 1
ATOM 1517 C C . LYS A 1 109 ? -0.493 1.604 14.264 1.00 10.46 109 LYS A C 1
ATOM 1518 O O . LYS A 1 109 ? -1.486 1.225 14.917 1.00 11.05 109 LYS A O 1
ATOM 1537 N N . SER A 1 110 ? 0.738 1.596 14.783 1.00 8.68 110 SER A N 1
ATOM 1538 C CA . SER A 1 110 ? 0.953 1.326 16.175 1.00 9.10 110 SER A CA 1
ATOM 1539 C C . SER A 1 110 ? 0.107 2.267 17.021 1.00 8.95 110 SER A C 1
ATOM 1540 O O . SER A 1 110 ? -0.024 3.453 16.698 1.00 10.00 110 SER A O 1
ATOM 1545 N N . THR A 1 111 ? -0.431 1.750 18.112 1.00 9.47 111 THR A N 1
ATOM 1546 C CA . THR A 1 111 ? -1.222 2.545 19.062 1.00 10.37 111 THR A CA 1
ATOM 1547 C C . THR A 1 111 ? -0.694 2.492 20.478 1.00 9.08 111 THR A C 1
ATOM 1548 O O . THR A 1 111 ? -1.180 3.263 21.313 1.00 11.34 111 THR A O 1
ATOM 1559 N N . GLN A 1 112 ? 0.266 1.644 20.784 1.00 9.42 112 GLN A N 1
ATOM 1560 C CA . GLN A 1 112 ? 0.870 1.512 22.113 1.00 8.93 112 GLN A CA 1
ATOM 1561 C C . GLN A 1 112 ? 2.395 1.550 21.930 1.00 8.49 112 GLN A C 1
ATOM 1562 O O . GLN A 1 112 ? 2.920 1.350 20.842 1.00 9.23 112 GLN A O 1
ATOM 1576 N N . SER A 1 113 ? 3.089 1.814 23.043 1.00 8.74 113 SER A N 1
ATOM 1577 C CA . SER A 1 113 ? 4.528 1.915 23.054 1.00 8.76 113 SER A CA 1
ATOM 1578 C C . SER A 1 113 ? 5.148 0.592 23.493 1.00 8.51 113 SER A C 1
ATOM 1579 O O . SER A 1 113 ? 4.688 -0.059 24.417 1.00 9.94 113 SER A O 1
ATOM 1587 N N . VAL A 1 114 ? 6.259 0.212 22.812 1.00 8.28 114 VAL A N 1
ATOM 1588 C CA . VAL A 1 114 ? 7.010 -0.989 23.179 1.00 8.24 114 VAL A CA 1
ATOM 1589 C C . VAL A 1 114 ? 8.430 -0.667 23.638 1.00 7.92 114 VAL A C 1
ATOM 1590 O O . VAL A 1 114 ? 9.126 -1.572 24.119 1.00 8.24 114 VAL A O 1
ATOM 1603 N N . GLN A 1 115 ? 8.890 0.557 23.489 1.00 7.87 115 GLN A N 1
ATOM 1604 C CA . GLN A 1 115 ? 10.245 0.965 23.775 1.00 7.79 115 GLN A CA 1
ATOM 1605 C C . GLN A 1 115 ? 10.269 1.941 24.935 1.00 7.88 115 GLN A C 1
ATOM 1606 O O . GLN A 1 115 ? 9.424 2.823 25.060 1.00 8.59 115 GLN A O 1
ATOM 1620 N N . GLY A 1 116 ? 11.298 1.833 25.795 1.00 8.25 116 GLY A N 1
ATOM 1621 C CA . GLY A 1 116 ? 11.465 2.803 26.859 1.00 9.09 116 GLY A CA 1
ATOM 1622 C C . GLY A 1 116 ? 11.891 4.172 26.323 1.00 7.86 116 GLY A C 1
ATOM 1623 O O . GLY A 1 116 ? 12.596 4.300 25.326 1.00 8.26 116 GLY A O 1
ATOM 1627 N N . PRO A 1 117 ? 11.457 5.211 27.026 1.00 8.69 117 PRO A N 1
ATOM 1628 C CA . PRO A 1 117 ? 11.750 6.570 26.545 1.00 9.44 117 PRO A CA 1
ATOM 1629 C C . PRO A 1 117 ? 13.207 6.910 26.552 1.00 8.73 117 PRO A C 1
ATOM 1630 O O . PRO A 1 117 ? 13.608 7.868 25.843 1.00 10.05 117 PRO A O 1
ATOM 1641 N N . ASN A 1 118 ? 14.005 6.207 27.329 1.00 8.45 118 ASN A N 1
ATOM 1642 C CA . ASN A 1 118 ? 15.428 6.474 27.421 1.00 9.08 118 ASN A CA 1
ATOM 1643 C C . ASN A 1 118 ? 16.244 5.518 26.558 1.00 8.91 118 ASN A C 1
ATOM 1644 O O . ASN A 1 118 ? 17.483 5.575 26.600 1.00 10.35 118 ASN A O 1
ATOM 1655 N N . SER A 1 119 ? 15.587 4.684 25.786 1.00 8.75 119 SER A N 1
ATOM 1656 C CA . SER A 1 119 ? 16.259 3.688 24.949 1.00 8.20 119 SER A CA 1
ATOM 1657 C C . SER A 1 119 ? 16.599 4.250 23.579 1.00 8.30 119 SER A C 1
ATOM 1658 O O . SER A 1 119 ? 15.881 5.111 23.053 1.00 9.40 119 SER A O 1
ATOM 1666 N N . ALA A 1 120 ? 17.626 3.709 22.976 1.00 8.56 120 ALA A N 1
ATOM 1667 C CA . ALA A 1 120 ? 18.034 4.070 21.617 1.00 8.78 120 ALA A CA 1
ATOM 1668 C C . ALA A 1 120 ? 17.908 2.873 20.647 1.00 8.15 120 ALA A C 1
ATOM 1669 O O . ALA A 1 120 ? 18.583 2.807 19.642 1.00 9.70 120 ALA A O 1
ATOM 1676 N N . ALA A 1 121 ? 16.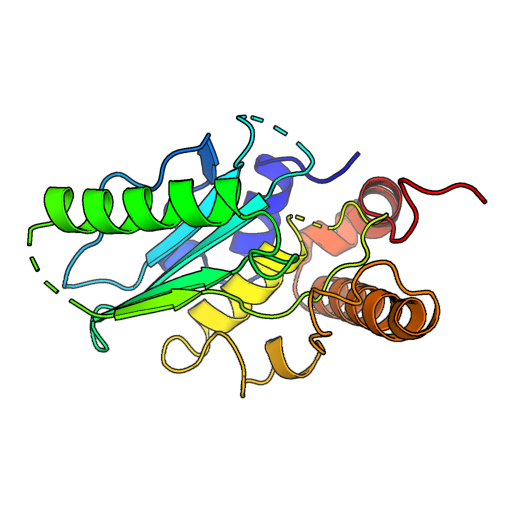958 1.975 20.896 1.00 8.22 121 ALA A N 1
ATOM 1677 C CA . ALA A 1 121 ? 16.762 0.734 20.183 1.00 7.99 121 ALA A CA 1
ATOM 1678 C C . ALA A 1 121 ? 15.679 0.770 19.118 1.00 7.65 121 ALA A C 1
ATOM 1679 O O . ALA A 1 121 ? 15.299 -0.260 18.577 1.00 8.05 121 ALA A O 1
ATOM 1698 N N . GLY A 1 123 ? 15.565 1.552 15.938 1.00 8.01 123 GLY A N 1
ATOM 1699 C CA . GLY A 1 123 ? 15.868 0.905 14.671 1.00 8.20 123 GLY A CA 1
ATOM 1700 C C . GLY A 1 123 ? 15.812 -0.610 14.767 1.00 7.57 123 GLY A C 1
ATOM 1701 O O . GLY A 1 123 ? 15.304 -1.303 13.867 1.00 7.87 123 GLY A O 1
ATOM 1705 N N . LEU A 1 124 ? 16.330 -1.164 15.856 1.00 7.64 124 LEU A N 1
ATOM 1706 C CA . LEU A 1 124 ? 16.273 -2.594 16.088 1.00 7.66 124 LEU A CA 1
ATOM 1707 C C . LEU A 1 124 ? 14.840 -3.115 16.224 1.00 7.08 124 LEU A C 1
ATOM 1708 O O . LEU A 1 124 ? 14.495 -4.148 15.664 1.00 7.52 124 LEU A O 1
ATOM 1724 N N . PHE A 1 125 ? 13.997 -2.389 16.972 1.00 7.17 125 PHE A N 1
ATOM 1725 C CA . PHE A 1 125 ? 12.597 -2.799 17.060 1.00 7.23 125 PHE A CA 1
ATOM 1726 C C . PHE A 1 125 ? 11.938 -2.797 15.684 1.00 6.91 125 PHE A C 1
ATOM 1727 O O . PHE A 1 125 ? 11.140 -3.685 15.380 1.00 7.69 125 PHE A O 1
ATOM 1744 N N . CYS A 1 126 ? 12.288 -1.824 14.835 1.00 7.25 126 CYS A N 1
ATOM 1745 C CA . CYS A 1 126 ? 11.745 -1.801 13.467 1.00 7.59 126 CYS A CA 1
ATOM 1746 C C . CYS A 1 126 ? 12.168 -3.040 12.709 1.00 7.63 126 CYS A C 1
ATOM 1747 O O . CYS A 1 126 ? 11.378 -3.608 11.932 1.00 7.96 126 CYS A O 1
ATOM 1754 N N . CYS A 1 127 ? 13.430 -3.480 12.865 1.00 8.03 127 CYS A N 1
ATOM 1755 C CA . CYS A 1 127 ? 13.856 -4.726 12.224 1.00 8.58 127 CYS A CA 1
ATOM 1756 C C . CYS A 1 127 ? 13.039 -5.928 12.682 1.00 8.05 127 CYS A C 1
ATOM 1757 O O . CYS A 1 127 ? 12.680 -6.787 11.873 1.00 8.60 127 CYS A O 1
ATOM 1764 N N . MET A 1 128 ? 12.797 -6.023 13.969 1.00 8.23 128 MET A N 1
ATOM 1765 C CA . MET A 1 128 ? 12.007 -7.110 14.511 1.00 8.56 128 MET A CA 1
ATOM 1766 C C . MET A 1 128 ? 10.592 -7.101 13.923 1.00 7.99 128 MET A C 1
ATOM 1767 O O . MET A 1 128 ? 10.068 -8.153 13.527 1.00 8.71 128 MET A O 1
ATOM 1781 N N . PHE A 1 129 ? 9.970 -5.928 13.825 1.00 7.98 129 PHE A N 1
ATOM 1782 C CA . PHE A 1 129 ? 8.668 -5.841 13.183 1.00 8.19 129 PHE A CA 1
ATOM 1783 C C . PHE A 1 129 ? 8.754 -6.306 11.720 1.00 8.05 129 PHE A C 1
ATOM 1784 O O . PHE A 1 129 ? 7.841 -7.003 11.243 1.00 8.52 129 PHE A O 1
ATOM 1801 N N . LEU A 1 130 ? 9.807 -5.927 11.012 1.00 7.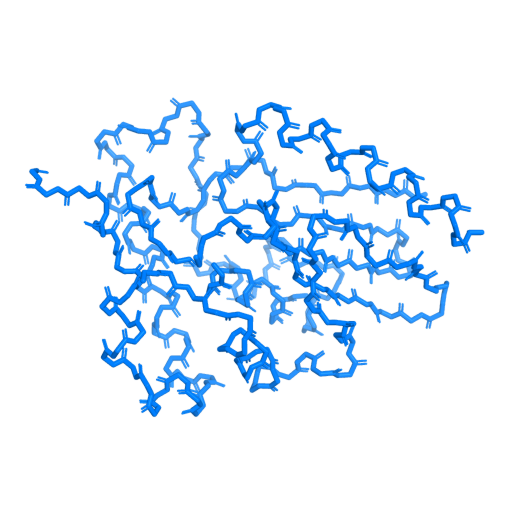78 130 LEU A N 1
ATOM 1802 C CA . LEU A 1 130 ? 9.890 -6.391 9.623 1.00 8.49 130 LEU A CA 1
ATOM 1803 C C . LEU A 1 130 ? 10.042 -7.881 9.487 1.00 8.08 130 LEU A C 1
ATOM 1804 O O . LEU A 1 130 ? 9.569 -8.443 8.518 1.00 9.09 130 LEU A O 1
ATOM 1820 N N . HIS A 1 131 ? 10.705 -8.525 10.452 1.00 8.14 131 HIS A N 1
ATOM 1821 C CA . HIS A 1 131 ? 10.705 -9.993 10.462 1.00 8.39 131 HIS A CA 1
ATOM 1822 C C . HIS A 1 131 ? 9.272 -10.503 10.567 1.00 8.31 131 HIS A C 1
ATOM 1823 O O . HIS A 1 131 ? 8.875 -11.441 9.888 1.00 9.48 131 HIS A O 1
ATOM 1837 N N . ALA A 1 132 ? 8.504 -9.909 11.498 1.00 8.36 132 ALA A N 1
ATOM 1838 C CA . ALA A 1 132 ? 7.126 -10.309 11.682 1.00 9.22 132 ALA A CA 1
ATOM 1839 C C . ALA A 1 132 ? 6.315 -10.121 10.434 1.00 8.56 132 ALA A C 1
ATOM 1840 O O . ALA A 1 132 ? 5.483 -10.972 10.080 1.00 9.92 132 ALA A O 1
ATOM 1847 N N . PHE A 1 133 ? 6.525 -9.012 9.724 1.00 9.06 133 PHE A N 1
ATOM 1848 C CA . PHE A 1 133 ? 5.824 -8.757 8.481 1.00 9.87 133 PHE A CA 1
ATOM 1849 C C . PHE A 1 133 ? 6.203 -9.736 7.370 1.00 10.04 133 PHE A C 1
ATOM 1850 O O . PHE A 1 133 ? 5.326 -10.241 6.677 1.00 11.29 133 PHE A O 1
ATOM 1867 N N . ALA A 1 134 ? 7.489 -9.982 7.203 1.00 10.24 134 ALA A N 1
ATOM 1868 C CA . ALA A 1 134 ? 7.915 -10.854 6.118 1.00 11.53 134 ALA A CA 1
ATOM 1869 C C . ALA A 1 134 ? 7.358 -12.240 6.295 1.00 11.63 134 ALA A C 1
ATOM 1870 O O . ALA A 1 134 ? 7.014 -12.926 5.315 1.00 13.94 134 ALA A O 1
ATOM 1877 N N . ASN A 1 135 ? 7.230 -12.688 7.551 1.00 10.09 135 ASN A N 1
ATOM 1878 C CA . ASN A 1 135 ? 6.762 -14.070 7.840 1.00 10.20 135 ASN A CA 1
ATOM 1879 C C . ASN A 1 135 ? 5.239 -14.153 7.988 1.00 10.26 135 ASN A C 1
ATOM 1880 O O . ASN A 1 135 ? 4.663 -15.157 7.553 1.00 12.09 135 ASN A O 1
ATOM 1891 N N . TRP A 1 136 ? 4.588 -13.156 8.565 1.00 9.83 136 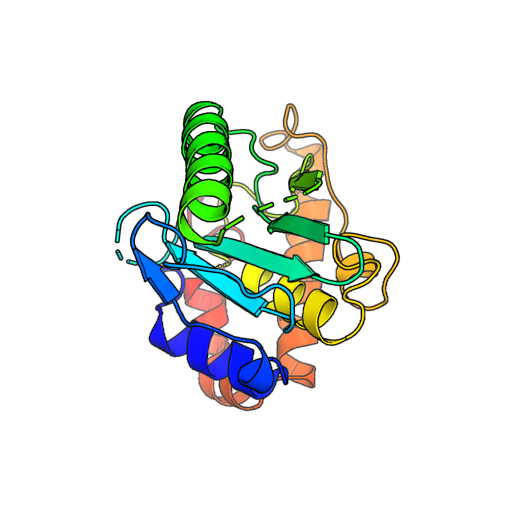TRP A N 1
ATOM 1892 C CA . TRP A 1 136 ? 3.131 -13.154 8.806 1.00 10.55 136 TRP A CA 1
ATOM 1893 C C . TRP A 1 136 ? 2.519 -11.845 8.297 1.00 9.94 136 TRP A C 1
ATOM 1894 O O . TRP A 1 136 ? 2.009 -11.041 9.079 1.00 10.66 136 TRP A O 1
ATOM 1915 N N . PRO A 1 137 ? 2.604 -11.584 6.989 1.00 10.22 137 PRO A N 1
ATOM 1916 C CA . PRO A 1 137 ? 2.140 -10.280 6.444 1.00 10.61 137 PRO A CA 1
ATOM 1917 C C . PRO A 1 137 ? 0.646 -10.079 6.593 1.00 11.41 137 PRO A C 1
ATOM 1918 O O . PRO A 1 137 ? 0.186 -8.942 6.470 1.00 13.11 137 PRO A O 1
ATOM 1929 N N . GLN A 1 138 ? -0.098 -11.147 6.866 1.00 11.67 138 GLN A N 1
ATOM 1930 C CA . GLN A 1 138 ? -1.525 -11.036 7.110 1.00 13.22 138 GLN A CA 1
ATOM 1931 C C . GLN A 1 138 ? -1.843 -10.578 8.524 1.00 12.49 138 GLN A C 1
ATOM 1932 O O . GLN A 1 138 ? -2.966 -10.212 8.817 1.00 15.32 138 GLN A O 1
ATOM 1946 N N . THR A 1 139 ? -0.866 -10.624 9.440 1.00 12.50 139 THR A N 1
ATOM 1947 C CA . THR A 1 139 ? -1.042 -10.246 10.814 1.00 11.91 139 THR A CA 1
ATOM 1948 C C . THR A 1 139 ? 0.271 -9.813 11.451 1.00 11.46 139 THR A C 1
ATOM 1949 O O . THR A 1 139 ? 0.755 -10.435 12.427 1.00 11.71 139 THR A O 1
ATOM 1960 N N . PRO A 1 140 ? 0.903 -8.754 10.950 1.00 10.93 140 PRO A N 1
ATOM 1961 C CA . PRO A 1 140 ? 2.258 -8.445 11.383 1.00 11.09 140 PRO A CA 1
ATOM 1962 C C . PRO A 1 140 ? 2.403 -7.705 12.701 1.00 10.79 140 PRO A C 1
ATOM 1963 O O . PRO A 1 140 ? 3.445 -7.792 13.324 1.00 11.73 140 PRO A O 1
ATOM 1974 N N . MET A 1 141 ? 1.435 -6.979 13.114 1.00 11.09 141 MET A N 1
ATOM 1975 C CA . MET A 1 141 ? 1.507 -6.099 14.259 1.00 12.64 141 MET A CA 1
ATOM 1976 C C . MET A 1 141 ? 1.495 -6.828 15.599 1.00 11.93 141 MET A C 1
ATOM 1977 O O . MET A 1 141 ? 2.000 -6.286 16.580 1.00 13.07 141 MET A O 1
ATOM 1984 N N . ASP A 1 142 ? 0.641 -7.948 15.594 1.00 12.20 142 ASP A N 1
ATOM 1985 C CA . ASP A 1 142 ? 0.316 -8.640 16.853 1.00 12.90 142 ASP A CA 1
ATOM 1986 C C . ASP A 1 142 ? -0.094 -10.037 16.397 1.00 11.50 142 ASP A C 1
ATOM 1987 O O . ASP A 1 142 ? -0.272 -10.323 15.219 1.00 12.14 142 ASP A O 1
ATOM 1996 N N . HIS A 1 143 ? -0.273 -10.894 17.372 1.00 11.43 143 HIS A N 1
ATOM 1997 C CA . HIS A 1 143 ? -0.787 -12.254 17.148 1.00 12.34 143 HIS A CA 1
ATOM 1998 C C . HIS A 1 143 ? 0.098 -13.008 16.150 1.00 12.05 143 HIS A C 1
ATOM 1999 O O . HIS A 1 143 ? -0.377 -13.654 15.235 1.00 13.32 143 HIS A O 1
ATOM 2013 N N . ASN A 1 144 ? 1.434 -12.923 16.367 1.00 11.32 144 ASN A N 1
ATOM 2014 C CA . ASN A 1 144 ? 2.370 -13.723 15.595 1.00 10.97 144 ASN A CA 1
ATOM 2015 C C . ASN A 1 144 ? 3.582 -14.016 16.494 1.00 10.35 144 ASN A C 1
ATOM 2016 O O . ASN A 1 144 ? 3.743 -13.341 17.502 1.00 10.26 144 ASN A O 1
ATOM 2027 N N . PRO A 1 145 ? 4.361 -15.051 16.178 1.00 10.68 145 PRO A N 1
ATOM 2028 C CA . PRO A 1 145 ? 5.403 -15.463 17.113 1.00 11.16 145 PRO A CA 1
ATOM 2029 C C . PRO A 1 145 ? 6.447 -14.412 17.439 1.00 10.36 145 PRO A C 1
ATOM 2030 O O . PRO A 1 145 ? 6.963 -14.396 18.561 1.00 13.24 145 PRO A O 1
ATOM 2041 N N . THR A 1 146 ? 6.771 -13.546 16.512 1.00 9.62 146 THR A N 1
ATOM 2042 C CA . THR A 1 146 ? 7.774 -12.523 16.766 1.00 9.34 146 THR A CA 1
ATOM 2043 C C . THR A 1 146 ? 7.220 -11.423 17.652 1.00 8.90 146 THR A C 1
ATOM 2044 O O . THR A 1 146 ? 7.783 -11.113 18.709 1.00 9.84 146 THR A O 1
ATOM 2055 N N . MET A 1 147 ? 6.103 -10.820 17.235 1.00 9.37 147 MET A N 1
ATOM 2056 C CA . MET A 1 147 ? 5.558 -9.726 18.028 1.00 8.99 147 MET A CA 1
ATOM 2057 C C . MET A 1 147 ? 4.983 -10.168 19.332 1.00 9.51 147 MET A C 1
ATOM 2058 O O . MET A 1 147 ? 4.909 -9.348 20.263 1.00 10.32 147 MET A O 1
ATOM 2072 N N . ASN A 1 148 ? 4.600 -11.425 19.481 1.00 9.76 148 ASN A N 1
ATOM 2073 C CA . ASN A 1 148 ? 4.108 -11.883 20.800 1.00 10.82 148 ASN A CA 1
ATOM 2074 C C . ASN A 1 148 ? 5.176 -11.871 21.853 1.00 10.48 148 ASN A C 1
ATOM 2075 O O . ASN A 1 148 ? 4.857 -11.983 23.031 1.00 13.04 148 ASN A O 1
ATOM 2086 N N . LEU A 1 149 ? 6.455 -11.709 21.464 1.00 10.10 149 LEU A N 1
ATOM 2087 C CA . LEU A 1 149 ? 7.551 -11.578 22.430 1.00 10.98 149 LEU A CA 1
ATOM 2088 C C . LEU A 1 149 ? 7.538 -10.220 23.128 1.00 10.90 149 LEU A C 1
ATOM 2089 O O . LEU A 1 149 ? 8.193 -10.108 24.158 1.00 12.77 149 LEU A O 1
ATOM 2105 N N . ILE A 1 150 ? 6.822 -9.235 22.578 1.00 10.64 150 ILE A N 1
ATOM 2106 C CA . ILE A 1 150 ? 6.847 -7.823 22.949 1.00 13.20 150 ILE A CA 1
ATOM 2107 C C . ILE A 1 150 ? 5.480 -7.411 23.460 1.00 12.02 150 ILE A C 1
ATOM 2108 O O . ILE A 1 150 ? 4.510 -7.732 22.906 1.00 15.57 150 ILE A O 1
ATOM 2115 N N . THR A 1 151 ? 5.467 -6.648 24.518 1.00 10.65 151 THR A N 1
ATOM 2116 C CA . THR A 1 151 ? 4.256 -6.130 25.168 1.00 11.65 151 THR A CA 1
ATOM 2117 C C . THR A 1 151 ? 4.113 -4.639 25.043 1.00 10.93 151 THR A C 1
ATOM 2118 O O . THR A 1 151 ? 4.981 -3.868 25.460 1.00 11.00 151 THR A O 1
ATOM 2129 N N . GLY A 1 152 ? 2.981 -4.163 24.524 1.00 11.57 152 GLY A N 1
ATOM 2130 C CA . GLY A 1 152 ? 2.731 -2.720 24.468 1.00 11.93 152 GLY A CA 1
ATOM 2131 C C . GLY A 1 152 ? 2.214 -2.180 25.784 1.00 11.49 152 GLY A C 1
ATOM 2132 O O . GLY A 1 152 ? 1.573 -2.891 26.598 1.00 13.19 152 GLY A O 1
ATOM 2136 N N . VAL A 1 153 ? 2.486 -0.899 26.030 1.00 10.85 153 VAL A N 1
ATOM 2137 C CA . VAL A 1 153 ? 2.031 -0.155 27.187 1.00 11.33 153 VAL A CA 1
ATOM 2138 C C . VAL A 1 153 ? 1.274 1.090 26.706 1.00 11.11 153 VAL A C 1
ATOM 2139 O O . VAL A 1 153 ? 1.576 1.638 25.643 1.00 10.46 153 VAL A O 1
ATOM 2152 N N . PRO A 1 154 ? 0.322 1.570 27.492 1.00 14.79 154 PRO A N 1
ATOM 2153 C CA . PRO A 1 154 ? -0.405 2.764 27.045 1.00 14.68 154 PRO A CA 1
ATOM 2154 C C . PRO A 1 154 ? 0.507 3.934 26.891 1.00 12.57 154 PRO A C 1
ATOM 2155 O O . PRO A 1 154 ? 1.340 4.178 27.756 1.00 12.97 154 PRO A O 1
ATOM 2166 N N . ASN A 1 155 ? 0.345 4.687 25.818 1.00 11.88 155 ASN A N 1
ATOM 2167 C CA . ASN A 1 155 ? 1.184 5.850 25.566 1.00 11.56 155 ASN A CA 1
ATOM 2168 C C . ASN A 1 155 ? 1.179 6.872 26.701 1.00 12.01 155 ASN A C 1
ATOM 2169 O O . ASN A 1 155 ? 2.213 7.488 26.993 1.00 12.49 155 ASN A O 1
ATOM 2180 N N . SER A 1 156 ? 0.034 7.087 27.328 1.00 13.93 156 SER A N 1
ATOM 2181 C CA . SER A 1 156 ? -0.044 8.114 28.394 1.00 16.34 156 SER A CA 1
ATOM 2182 C C . SER A 1 156 ? 0.845 7.746 29.559 1.00 15.88 156 SER A C 1
ATOM 2183 O O . SER A 1 156 ? 1.175 8.597 30.383 1.00 17.86 156 SER A O 1
ATOM 2191 N N . MET A 1 157 ? 1.236 6.457 29.659 1.00 13.74 157 MET A N 1
ATOM 2192 C CA . MET A 1 157 ? 2.053 5.999 30.760 1.00 13.69 157 MET A CA 1
ATOM 2193 C C . MET A 1 157 ? 3.502 5.689 30.381 1.00 10.36 157 MET A C 1
ATOM 2194 O O . MET A 1 157 ? 4.238 5.099 31.186 1.00 10.22 157 MET A O 1
ATOM 2208 N N . LEU A 1 158 ? 3.934 6.091 29.202 1.00 9.98 158 LEU A N 1
ATOM 2209 C CA . LEU A 1 158 ? 5.242 5.857 28.692 1.00 10.66 158 LEU A CA 1
ATOM 2210 C C . LEU A 1 158 ? 6.359 6.221 29.668 1.00 9.60 158 LEU A C 1
ATOM 2211 O O . LEU A 1 158 ? 7.377 5.526 29.751 1.00 10.50 158 LEU A O 1
ATOM 2227 N N . ASN A 1 159 ? 6.150 7.334 30.372 1.00 10.01 159 ASN A N 1
ATOM 2228 C CA . ASN A 1 159 ? 7.163 7.832 31.277 1.00 10.06 159 ASN A CA 1
ATOM 2229 C C . ASN A 1 159 ? 6.933 7.438 32.735 1.00 11.26 159 ASN A C 1
ATOM 2230 O O . ASN A 1 159 ? 7.645 7.883 33.617 1.00 13.97 159 ASN A O 1
ATOM 2241 N N . SER A 1 160 ? 5.950 6.581 32.979 1.00 10.37 160 SER A N 1
ATOM 2242 C CA . SER A 1 160 ? 5.647 6.177 34.354 1.00 10.57 160 SER A CA 1
ATOM 2243 C C . SER A 1 160 ? 6.644 5.167 34.848 1.00 10.18 160 SER A C 1
ATOM 2244 O O . SER A 1 160 ? 7.031 4.265 34.078 1.00 10.71 160 SER A O 1
ATOM 2252 N N . PRO A 1 161 ? 7.073 5.238 36.094 1.00 11.07 161 PRO A N 1
ATOM 2253 C CA . PRO A 1 161 ? 8.030 4.245 36.580 1.00 11.61 161 PRO A CA 1
ATOM 2254 C C . PRO A 1 161 ? 7.555 2.822 36.396 1.00 10.45 161 PRO A C 1
ATOM 2255 O O . PRO A 1 161 ? 8.361 1.905 36.105 1.00 11.13 161 PRO A O 1
ATOM 2266 N N . GLN A 1 162 ? 6.296 2.579 36.626 1.00 10.03 162 GLN A N 1
ATOM 2267 C CA . GLN A 1 162 ? 5.798 1.198 36.739 1.00 10.61 162 GLN A CA 1
ATOM 2268 C C . GLN A 1 162 ? 5.889 0.398 35.433 1.00 10.41 162 GLN A C 1
ATOM 2269 O O . GLN A 1 162 ? 5.924 -0.808 35.500 1.00 12.84 162 GLN A O 1
ATOM 2283 N N . VAL A 1 163 ? 5.905 1.089 34.284 1.00 9.73 163 VAL A N 1
ATOM 2284 C CA . VAL A 1 163 ? 5.995 0.349 33.021 1.00 10.49 163 VAL A CA 1
ATOM 2285 C C . VAL A 1 163 ? 7.400 0.104 32.596 1.00 9.69 163 VAL A C 1
ATOM 2286 O O . VAL A 1 163 ? 7.617 -0.647 31.616 1.00 10.52 163 VAL A O 1
ATOM 2299 N N . GLN A 1 164 ? 8.372 0.718 33.234 1.00 9.57 164 GLN A N 1
ATOM 2300 C CA . GLN A 1 164 ? 9.744 0.567 32.734 1.00 10.32 164 GLN A CA 1
ATOM 2301 C C . GLN A 1 164 ? 10.206 -0.886 32.728 1.00 10.29 164 GLN A C 1
ATOM 2302 O O . GLN A 1 164 ? 10.893 -1.229 31.776 1.00 11.03 164 GLN A O 1
ATOM 2316 N N . PRO A 1 165 ? 9.889 -1.710 33.711 1.00 10.49 165 PRO A N 1
ATOM 2317 C CA . PRO A 1 165 ? 10.325 -3.114 33.638 1.00 11.78 165 PRO A CA 1
ATOM 2318 C C . PRO A 1 165 ? 9.785 -3.833 32.418 1.00 10.64 165 PRO A C 1
ATOM 2319 O O . PRO A 1 165 ? 10.464 -4.687 31.856 1.00 11.34 165 PRO A O 1
ATOM 2330 N N . THR A 1 166 ? 8.556 -3.539 31.997 1.00 10.58 166 THR A N 1
ATOM 2331 C CA . THR A 1 166 ? 7.986 -4.144 30.818 1.00 10.53 166 THR A CA 1
ATOM 2332 C C . THR A 1 166 ? 8.714 -3.730 29.543 1.00 9.76 166 THR A C 1
ATOM 2333 O O . THR A 1 166 ? 9.057 -4.539 28.686 1.00 9.76 166 THR A O 1
ATOM 2344 N N . LEU A 1 167 ? 9.029 -2.439 29.462 1.00 9.32 167 LEU A N 1
ATOM 2345 C CA . LEU A 1 167 ? 9.744 -1.905 28.311 1.00 8.65 167 LEU A CA 1
ATOM 2346 C C . LEU A 1 167 ? 11.182 -2.426 28.272 1.00 8.59 167 LEU A C 1
ATOM 2347 O O . LEU A 1 167 ? 11.745 -2.693 27.189 1.00 8.94 167 LEU A O 1
ATOM 2363 N N . ARG A 1 168 ? 11.788 -2.646 29.444 1.00 8.91 168 ARG A N 1
ATOM 2364 C CA . ARG A 1 168 ? 13.130 -3.234 29.525 1.00 9.55 168 ARG A CA 1
ATOM 2365 C C . ARG A 1 168 ? 13.057 -4.673 29.085 1.00 9.28 168 ARG A C 1
ATOM 2366 O O . ARG A 1 168 ? 13.947 -5.146 28.325 1.00 9.67 168 ARG A O 1
ATOM 2387 N N . ARG A 1 169 ? 12.061 -5.446 29.549 1.00 10.25 169 ARG A N 1
ATOM 2388 C CA . ARG A 1 169 ? 11.895 -6.841 29.115 1.00 10.17 169 ARG A CA 1
ATOM 2389 C C . ARG A 1 169 ? 11.721 -6.901 27.616 1.00 8.83 169 ARG A C 1
ATOM 2390 O O . ARG A 1 169 ? 12.279 -7.791 26.971 1.00 9.76 169 ARG A O 1
ATOM 2406 N N . ASN A 1 170 ? 10.992 -5.956 27.030 1.00 8.94 170 ASN A N 1
ATOM 2407 C CA . ASN A 1 170 ? 10.875 -5.947 25.587 1.00 8.63 170 ASN A CA 1
ATOM 2408 C C . ASN A 1 170 ? 12.218 -5.841 24.909 1.00 8.40 170 ASN A C 1
ATOM 2409 O O . ASN A 1 170 ? 12.483 -6.505 23.903 1.00 9.18 170 ASN A O 1
ATOM 2420 N N . GLN A 1 171 ? 13.082 -4.977 25.437 1.00 8.36 171 GLN A N 1
ATOM 2421 C CA . GLN A 1 171 ? 14.393 -4.786 24.868 1.00 8.87 171 GLN A CA 1
ATOM 2422 C C . GLN A 1 171 ? 15.284 -6.022 25.036 1.00 8.22 171 GLN A C 1
ATOM 2423 O O . GLN A 1 171 ? 16.061 -6.353 24.123 1.00 8.35 171 GLN A O 1
ATOM 2437 N N . GLU A 1 172 ? 15.165 -6.700 26.153 1.00 8.59 172 GLU A N 1
ATOM 2438 C CA . GLU A 1 172 ? 15.891 -7.942 26.360 1.00 9.00 172 GLU A CA 1
ATOM 2439 C C . GLU A 1 172 ? 15.410 -8.997 25.366 1.00 8.55 172 GLU A C 1
ATOM 2440 O O . GLU A 1 172 ? 16.230 -9.752 24.809 1.00 9.61 172 GLU A O 1
ATOM 2452 N N . GLN A 1 173 ? 14.113 -9.073 25.154 1.00 8.76 173 GLN A N 1
ATOM 2453 C CA . GLN A 1 173 ? 13.540 -10.000 24.179 1.00 9.00 173 GLN A CA 1
ATOM 2454 C C . GLN A 1 173 ? 14.075 -9.685 22.783 1.00 8.15 173 GLN A C 1
ATOM 2455 O O . GLN A 1 173 ? 14.414 -10.593 22.010 1.00 8.89 173 GLN A O 1
ATOM 2467 N N . LEU A 1 174 ? 14.127 -8.414 22.444 1.00 8.06 174 LEU A N 1
ATOM 2468 C CA . LEU A 1 174 ? 14.639 -7.936 21.177 1.00 7.51 174 LEU A CA 1
ATOM 2469 C C . LEU A 1 174 ? 16.095 -8.396 20.975 1.00 7.45 174 LEU A C 1
ATOM 2470 O O . LEU A 1 174 ? 16.422 -8.975 19.938 1.00 7.70 174 LEU A O 1
ATOM 2486 N N . TYR A 1 175 ? 16.940 -8.144 21.968 1.00 7.47 175 TYR A N 1
ATOM 2487 C CA . TYR A 1 175 ? 18.366 -8.543 21.791 1.00 7.42 175 TYR A CA 1
ATOM 2488 C C . TYR A 1 175 ? 18.483 -10.043 21.681 1.00 7.49 175 TYR A C 1
ATOM 2489 O O .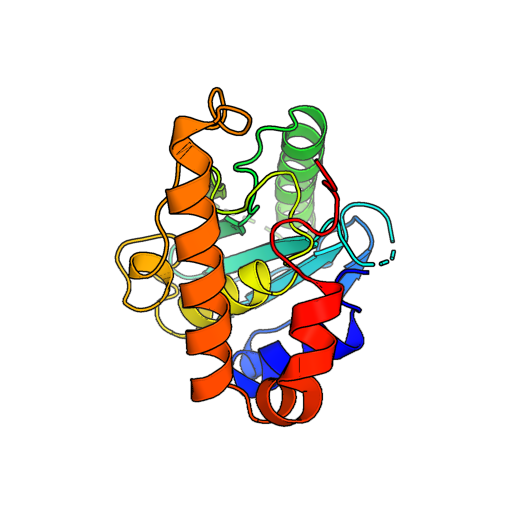 TYR A 1 175 ? 19.252 -10.532 20.851 1.00 8.03 175 TYR A O 1
ATOM 2507 N N . SER A 1 176 ? 17.763 -10.782 22.503 1.00 8.05 176 SER A N 1
ATOM 2508 C CA . SER A 1 176 ? 17.897 -12.232 22.438 1.00 9.33 176 SER A CA 1
ATOM 2509 C C . SER A 1 176 ? 17.426 -12.772 21.104 1.00 8.80 176 SER A C 1
ATOM 2510 O O . SER A 1 176 ? 17.980 -13.697 20.559 1.00 10.75 176 SER A O 1
ATOM 2516 N N . PHE A 1 177 ? 16.348 -12.190 20.556 1.00 8.58 177 PHE A N 1
ATOM 2517 C CA . PHE A 1 177 ? 15.831 -12.562 19.243 1.00 9.28 177 PHE A CA 1
ATOM 2518 C C . PHE A 1 177 ? 16.901 -12.283 18.208 1.00 8.93 177 PHE A C 1
ATOM 2519 O O . PHE A 1 177 ? 17.184 -13.149 17.331 1.00 9.91 177 PHE A O 1
ATOM 2536 N N . LEU A 1 178 ? 17.522 -11.129 18.228 1.00 7.95 178 LEU A N 1
ATOM 2537 C CA . LEU A 1 178 ? 18.533 -10.808 17.239 1.00 8.00 178 LEU A CA 1
ATOM 2538 C C . LEU A 1 178 ? 19.773 -11.713 17.358 1.00 7.58 178 LEU A C 1
ATOM 2539 O O . LEU A 1 178 ? 20.362 -12.056 16.331 1.00 8.96 178 LEU A O 1
ATOM 2555 N N . GLU A 1 179 ? 20.131 -12.110 18.579 1.00 8.23 179 GLU A N 1
ATOM 2556 C CA . GLU A 1 179 ? 21.246 -13.054 18.707 1.00 8.30 179 GLU A CA 1
ATOM 2557 C C . GLU A 1 179 ? 20.945 -14.370 18.023 1.00 8.33 179 GLU A C 1
ATOM 2558 O O . GLU A 1 179 ? 21.844 -15.026 17.504 1.00 9.78 179 GLU A O 1
ATOM 2570 N N . ARG A 1 180 ? 19.693 -14.819 18.062 1.00 8.86 180 ARG A N 1
ATOM 2571 C CA . ARG A 1 180 ? 19.348 -16.100 17.441 1.00 9.43 180 ARG A CA 1
ATOM 2572 C C . ARG A 1 180 ? 19.212 -15.985 15.951 1.00 8.71 180 ARG A C 1
ATOM 2573 O O . ARG A 1 180 ? 19.467 -16.958 15.221 1.00 10.62 180 ARG A O 1
ATOM 2594 N N . HIS A 1 181 ? 18.815 -14.824 15.416 1.00 9.22 181 HIS A N 1
ATOM 2595 C CA . HIS A 1 181 ? 18.413 -14.694 14.020 1.00 10.09 181 HIS A CA 1
ATOM 2596 C C . HIS A 1 181 ? 19.379 -13.928 13.148 1.00 9.98 181 HIS A C 1
ATOM 2597 O O . HIS A 1 181 ? 19.218 -13.976 11.922 1.00 12.16 181 HIS A O 1
ATOM 2611 N N . SER A 1 182 ? 20.370 -13.233 13.711 1.00 9.75 182 SER A N 1
ATOM 2612 C CA . SER A 1 182 ? 21.219 -12.353 12.926 1.00 10.08 182 SER A CA 1
ATOM 2613 C C . SER A 1 182 ? 22.718 -12.558 13.203 1.00 9.88 182 SER A C 1
ATOM 2614 O O . SER A 1 182 ? 23.230 -12.125 14.229 1.00 10.12 182 SER A O 1
ATOM 2622 N N . PRO A 1 183 ? 23.452 -13.162 12.259 1.00 11.40 183 PRO A N 1
ATOM 2623 C CA . PRO A 1 183 ? 24.927 -13.228 12.360 1.00 11.91 183 PRO A CA 1
ATOM 2624 C C . PRO A 1 183 ? 25.550 -11.840 12.486 1.00 11.33 183 PRO A C 1
ATOM 2625 O O . PRO A 1 183 ? 26.534 -11.675 13.189 1.00 11.75 183 PRO A O 1
ATOM 2636 N N . TYR A 1 184 ? 25.026 -10.852 11.764 1.00 11.20 184 TYR A N 1
ATOM 2637 C CA . TYR A 1 184 ? 25.551 -9.491 11.865 1.00 11.34 184 TYR A CA 1
ATOM 2638 C C . TYR A 1 184 ? 25.430 -9.018 13.303 1.00 10.25 184 TYR A C 1
ATOM 2639 O O . TYR A 1 184 ? 26.360 -8.418 13.861 1.00 10.71 184 TYR A O 1
ATOM 2657 N N . PHE A 1 185 ? 24.251 -9.184 13.906 1.00 9.83 185 PHE A N 1
ATOM 2658 C CA . PHE A 1 185 ? 24.092 -8.745 15.285 1.00 9.31 185 PHE A CA 1
ATOM 2659 C C . PHE A 1 185 ? 25.091 -9.451 16.185 1.00 9.08 185 PHE A C 1
ATOM 2660 O O . PHE A 1 185 ? 25.721 -8.800 17.041 1.00 9.39 185 PHE A O 1
ATOM 2677 N N . ARG A 1 186 ? 25.242 -10.765 16.052 1.00 9.14 186 ARG A N 1
ATOM 2678 C CA . ARG A 1 186 ? 26.194 -11.475 16.925 1.00 9.49 186 ARG A CA 1
ATOM 2679 C C . ARG A 1 186 ? 27.595 -10.888 16.759 1.00 9.69 186 ARG A C 1
ATOM 2680 O O . ARG A 1 186 ? 28.298 -10.698 17.742 1.00 11.09 186 ARG A O 1
ATOM 2701 N N . SER A 1 187 ? 28.010 -10.643 15.518 1.00 10.37 187 SER A N 1
ATOM 2702 C CA . SER A 1 187 ? 29.344 -10.114 15.228 1.00 11.94 187 SER A CA 1
ATOM 2703 C C . SER A 1 187 ? 29.566 -8.749 15.832 1.00 10.45 187 SER A C 1
ATOM 2704 O O . SER A 1 187 ? 30.704 -8.327 15.965 1.00 13.77 187 SER A O 1
ATOM 2709 N N . HIS A 1 188 ? 28.493 -8.006 16.137 1.00 10.15 188 HIS A N 1
ATOM 2710 C CA . HIS A 1 188 ? 28.561 -6.657 16.663 1.00 10.16 188 HIS A CA 1
ATOM 2711 C C . HIS A 1 188 ? 27.792 -6.511 17.950 1.00 9.84 188 HIS A C 1
ATOM 2712 O O . HIS A 1 188 ? 27.358 -5.405 18.323 1.00 10.57 188 HIS A O 1
ATOM 2726 N N . SER A 1 189 ? 27.614 -7.604 18.698 1.00 9.74 189 SER A N 1
ATOM 2727 C CA . SER A 1 189 ? 26.618 -7.644 19.774 1.00 9.53 189 SER A CA 1
ATOM 2728 C C . SER A 1 189 ? 26.905 -6.610 20.854 1.00 9.57 189 SER A C 1
ATOM 2729 O O . SER A 1 189 ? 26.011 -5.828 21.230 1.00 9.52 189 SER A O 1
ATOM 2737 N N . ALA A 1 190 ? 28.092 -6.643 21.429 1.00 10.01 190 ALA A N 1
ATOM 2738 C CA . ALA A 1 190 ? 28.350 -5.748 22.546 1.00 10.90 190 ALA A CA 1
ATOM 2739 C C . ALA A 1 190 ? 28.301 -4.300 22.071 1.00 10.31 190 ALA A C 1
ATOM 2740 O O . ALA A 1 190 ? 27.802 -3.414 22.809 1.00 11.15 190 ALA A O 1
ATOM 2747 N N . GLN A 1 191 ? 28.784 -3.991 20.888 1.00 10.81 191 GLN A N 1
ATOM 2748 C CA . GLN A 1 191 ? 28.789 -2.649 20.344 1.00 11.98 191 GLN A CA 1
ATOM 2749 C C . GLN A 1 191 ? 27.380 -2.111 20.156 1.00 10.57 191 GLN A C 1
ATOM 2750 O O . GLN A 1 191 ? 27.041 -1.000 20.538 1.00 11.59 191 GLN A O 1
ATOM 2758 N N . ILE A 1 192 ? 26.551 -2.931 19.527 1.00 10.00 192 ILE A N 1
ATOM 2759 C CA . ILE A 1 192 ? 25.162 -2.506 19.265 1.00 9.46 192 ILE A CA 1
ATOM 2760 C C . ILE A 1 192 ? 24.419 -2.389 20.567 1.00 9.34 192 ILE A C 1
ATOM 2761 O O . ILE A 1 192 ? 23.653 -1.420 20.768 1.00 9.29 192 ILE A O 1
ATOM 2777 N N . ARG A 1 193 ? 24.587 -3.335 21.467 1.00 9.09 193 ARG A N 1
ATOM 2778 C CA . ARG A 1 193 ? 23.918 -3.227 22.785 1.00 9.35 193 ARG A CA 1
ATOM 2779 C C . ARG A 1 193 ? 24.270 -1.930 23.480 1.00 9.88 193 ARG A C 1
ATOM 2780 O O . ARG A 1 193 ? 23.414 -1.269 24.040 1.00 11.11 193 ARG A O 1
ATOM 2801 N N . SER A 1 194 ? 25.533 -1.547 23.478 1.00 10.63 194 SER A N 1
ATOM 2802 C CA . SER A 1 194 ? 25.941 -0.340 24.145 1.00 10.95 194 SER A CA 1
ATOM 2803 C C . SER A 1 194 ? 25.319 0.887 23.518 1.00 11.37 194 SER A C 1
ATOM 2804 O O . SER A 1 194 ? 24.843 1.776 24.194 1.00 13.62 194 SER A O 1
ATOM 2810 N N . ALA A 1 195 ? 25.320 0.940 22.176 1.00 10.46 195 ALA A N 1
ATOM 2811 C CA . ALA A 1 195 ? 24.851 2.103 21.434 1.00 10.91 195 ALA A CA 1
ATOM 2812 C C . ALA A 1 195 ? 23.341 2.268 21.518 1.00 10.69 195 ALA A C 1
ATOM 2813 O O . ALA A 1 195 ? 22.836 3.377 21.328 1.00 12.30 195 ALA A O 1
ATOM 2820 N N . THR A 1 196 ? 22.617 1.181 21.761 1.00 9.46 196 THR A N 1
ATOM 2821 C CA . THR A 1 196 ? 21.140 1.163 21.735 1.00 8.86 196 THR A CA 1
ATOM 2822 C C . THR A 1 196 ? 20.528 0.994 23.095 1.00 9.04 196 THR A C 1
ATOM 2823 O O . THR A 1 196 ? 19.300 0.796 23.181 1.00 9.72 196 THR A O 1
ATOM 2834 N N . SER A 1 197 ? 21.313 1.058 24.171 1.00 9.26 197 SER A N 1
ATOM 2835 C CA . SER A 1 197 ? 20.908 0.588 25.468 1.00 9.77 197 SER A CA 1
ATOM 2836 C C . SER A 1 197 ? 19.630 1.206 26.012 1.00 9.50 197 SER A C 1
ATOM 2837 O O . SER A 1 197 ? 19.246 2.331 25.679 1.00 9.97 197 SER A O 1
ATOM 2845 N N . PHE A 1 198 ? 19.012 0.445 26.889 1.00 9.46 198 PHE A N 1
ATOM 2846 C CA . PHE A 1 198 ? 17.691 0.787 27.410 1.00 10.26 198 PHE A CA 1
ATOM 2847 C C . PHE A 1 198 ? 17.653 2.106 28.151 1.00 9.79 198 PHE A C 1
ATOM 2848 O O . PHE A 1 198 ? 16.641 2.841 28.050 1.00 10.83 198 PHE A O 1
ATOM 2865 N N . CYS A 1 199 ? 18.712 2.432 28.857 1.00 10.66 199 CYS A N 1
ATOM 2866 C CA . CYS A 1 199 ? 18.829 3.736 29.525 1.00 12.43 199 CYS A CA 1
ATOM 2867 C C . CYS A 1 199 ? 19.968 4.549 28.939 1.00 11.72 199 CYS A C 1
ATOM 2868 O O . CYS A 1 199 ? 20.673 5.304 29.641 1.00 13.47 199 CYS A O 1
ATOM 2875 N N . HIS A 1 200 ? 20.125 4.466 27.614 1.00 11.27 200 HIS A N 1
ATOM 2876 C CA . HIS A 1 200 ? 21.146 5.308 27.003 1.00 12.65 200 HIS A CA 1
ATOM 2877 C C . HIS A 1 200 ? 20.994 6.778 27.273 1.00 12.45 200 HIS A C 1
ATOM 2878 O O . HIS A 1 200 ? 21.981 7.493 27.400 1.00 13.83 200 HIS A O 1
ATOM 2892 N N . LEU A 1 201 ? 19.738 7.240 27.413 1.00 12.80 201 LEU A N 1
ATOM 2893 C CA . LEU A 1 201 ? 19.385 8.658 27.576 1.00 17.75 201 LEU A CA 1
ATOM 2894 C C . LEU A 1 201 ? 19.028 9.015 29.012 1.00 18.69 201 LEU A C 1
ATOM 2895 O O . LEU A 1 201 ? 18.559 10.171 29.107 1.00 26.72 201 LEU A O 1
ATOM 2911 N N . LYS A 1 202 ? 19.302 8.181 29.991 1.00 17.71 202 LYS A N 1
ATOM 2912 C CA . LYS A 1 202 ? 19.037 8.446 31.435 1.00 23.54 202 LYS A CA 1
ATOM 2913 C C . LYS A 1 202 ? 20.198 7.947 32.229 1.00 24.60 202 LYS A C 1
ATOM 2914 O O . LYS A 1 2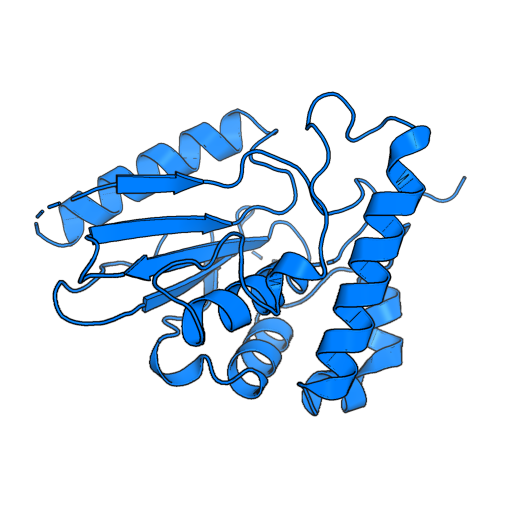02 ? 20.636 6.826 32.095 1.00 42.57 202 LYS A O 1
ATOM 2933 N N . ASN A 1 203 ? 20.664 8.800 33.120 1.00 15.62 203 ASN A N 1
ATOM 2934 C CA . ASN A 1 203 ? 21.781 8.402 33.915 1.00 16.02 203 ASN A CA 1
ATOM 2935 C C . ASN A 1 203 ? 21.505 8.711 35.374 1.00 19.75 203 ASN A C 1
ATOM 2936 O O . ASN A 1 203 ? 22.414 9.166 36.023 1.00 24.76 203 ASN A O 1
ATOM 2947 N N . MET A 1 204 ? 20.308 8.507 35.832 1.00 21.48 204 MET A N 1
ATOM 2948 C CA . MET A 1 204 ? 19.832 8.660 37.179 1.00 31.96 204 MET A CA 1
AT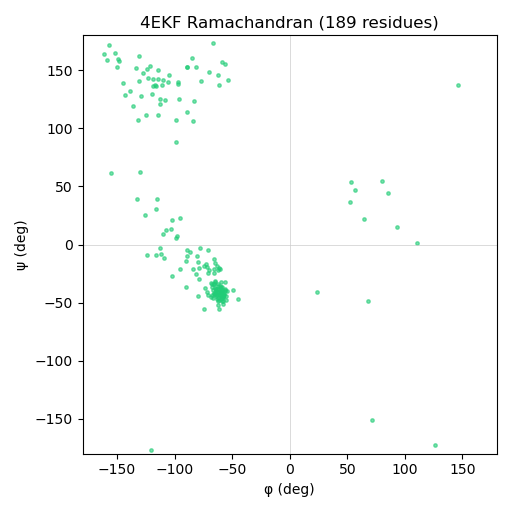OM 2949 C C . MET A 1 204 ? 18.680 7.691 37.457 1.00 35.90 204 MET A C 1
ATOM 2950 O O . MET A 1 204 ? 17.953 7.302 36.549 1.00 38.52 204 MET A O 1
#

Secondary structure (DSSP, 8-state):
----HHHHHHHHHHTT-GGGEEEEEESSPPS---TTS-EEEEEES-----EEEEEEETTTTEEEEE-TBTT-SHHHHHHHHHHHHHHHHHH--EEEE--SB-S-TT----HHHHHHHHHHHH-TTS-SSSSTTGGG---B-GGGTT-GGGHHHHHHHHHHHHHHHHHH-HHHHHTHHHHHHHT-TTTT---